Protein AF-A0A931X229-F1 (afdb_monomer)

Foldseek 3Di:
DDCVVPCPVVDPFDQDDDQLAAVLVSVVSVVVSVVPPDCPDDLAADDADPVLLVLLQVVCVVLVNNPDDFAEEEEEQAADPVQRLLGQDLVQVLVLLQVQLVQADHAYEYEAAQVCQVVSVVSLVPHDPSSNVRYYYCYNVHDPSNLLSNLLRHQEYEYGLHDSQLNNLSNQHAYEYEDWCDDLNHHNRQKKRYEYEWEDDPQPPNVPPDPATPCRSPSVGSHPGHSVNSVVSVVVSLPDLDIIAAYKYWYQYPPPPPPPDPDDDGFRWDIFGGDDPPRPPDTDGDDPDPPDRDYRDPRDDPDD

Mean predicted aligned error: 9.86 Å

Secondary structure (DSSP, 8-state):
--GGGGGGGT-SS-----TTS-HHHHHHHHHHHTT--------PPPP--HHHHHHHHHHHHHTT-SSS---EEEEE----GGGGGGSPPHHHHHHHHHHHHHHS--EEEE---STTHHHHHHHHHHS-HHHHTTEEE-TTTS-HHHHHHHHTT-SEEEEESSHHHHHHHHHT--EEEEESSS-HHHHS-SSSSEEEEEEE-TT-S-TTT-SS-TTTT--HHHHTS-HHHHHHHHHHHHT--SS-PPPEEEEEE-SSS-TTSSS----EEEEEES--TT--S---B-------PPP---------

Radius of gyration: 20.53 Å; Cα contacts (8 Å, |Δi|>4): 494; chains: 1; bounding box: 60×56×48 Å

pLDDT: mean 80.71, std 21.89, range [26.05, 98.81]

Structure (mmCIF, N/CA/C/O backbone):
data_AF-A0A931X229-F1
#
_entry.id   AF-A0A931X229-F1
#
loop_
_atom_site.group_PDB
_atom_site.id
_atom_site.type_symbol
_atom_site.label_atom_id
_atom_site.label_alt_id
_atom_site.label_comp_id
_atom_site.label_asym_id
_atom_site.label_entity_id
_atom_site.label_seq_id
_atom_site.pdbx_PDB_ins_code
_atom_site.Cartn_x
_atom_site.Cartn_y
_atom_site.Cartn_z
_atom_site.occupancy
_atom_site.B_iso_or_equiv
_atom_site.auth_seq_id
_atom_site.auth_comp_id
_atom_site.auth_asym_id
_atom_site.auth_atom_id
_atom_site.pdbx_PDB_model_num
ATOM 1 N N . MET A 1 1 ? 37.455 3.242 -25.095 1.00 40.03 1 MET A N 1
ATOM 2 C CA . MET A 1 1 ? 36.388 2.411 -25.691 1.00 40.03 1 MET A CA 1
ATOM 3 C C . MET A 1 1 ? 35.546 1.874 -24.558 1.00 40.03 1 MET A C 1
ATOM 5 O O . MET A 1 1 ? 36.080 1.224 -23.671 1.00 40.03 1 MET A O 1
ATOM 9 N N . ASP A 1 2 ? 34.279 2.260 -24.557 1.00 36.16 2 ASP A N 1
ATOM 10 C CA . ASP A 1 2 ? 33.294 2.004 -23.513 1.00 36.16 2 ASP A CA 1
ATOM 11 C C . ASP A 1 2 ? 32.927 0.508 -23.471 1.00 36.16 2 ASP A C 1
ATOM 13 O O . ASP A 1 2 ? 32.418 -0.058 -24.441 1.00 36.16 2 ASP A O 1
ATOM 17 N N . THR A 1 3 ? 33.256 -0.169 -22.370 1.00 41.75 3 THR A N 1
ATOM 18 C CA . THR A 1 3 ? 33.062 -1.618 -22.185 1.00 41.75 3 THR A CA 1
ATOM 19 C C . THR A 1 3 ? 31.608 -1.995 -21.883 1.00 41.75 3 THR A C 1
ATOM 21 O O . THR A 1 3 ? 31.287 -3.180 -21.773 1.00 41.75 3 THR A O 1
ATOM 24 N N . THR A 1 4 ? 30.694 -1.021 -21.829 1.00 48.78 4 THR A N 1
ATOM 25 C CA . THR A 1 4 ? 29.248 -1.260 -21.701 1.00 48.78 4 THR A CA 1
ATOM 26 C C . THR A 1 4 ? 28.622 -1.922 -22.937 1.00 48.78 4 THR A C 1
ATOM 28 O O . THR A 1 4 ? 27.576 -2.561 -22.815 1.00 48.78 4 THR A O 1
ATOM 31 N N . LEU A 1 5 ? 29.287 -1.891 -24.101 1.00 44.44 5 LEU A N 1
ATOM 32 C CA . LEU A 1 5 ? 28.820 -2.532 -25.342 1.00 44.44 5 LEU A CA 1
ATOM 33 C C . LEU A 1 5 ? 29.013 -4.066 -25.391 1.00 44.44 5 LEU A C 1
ATOM 35 O O . LEU A 1 5 ? 28.386 -4.736 -26.210 1.00 44.44 5 LEU A O 1
ATOM 39 N N . PHE A 1 6 ? 29.834 -4.660 -24.513 1.00 44.44 6 PHE A N 1
ATOM 40 C CA . PHE A 1 6 ? 30.315 -6.048 -24.667 1.00 44.44 6 PHE A CA 1
ATOM 41 C C . PHE A 1 6 ? 29.679 -7.098 -23.744 1.00 44.44 6 PHE A C 1
ATOM 43 O O . PHE A 1 6 ? 30.243 -8.175 -23.553 1.00 44.44 6 PHE A O 1
ATOM 50 N N . ARG A 1 7 ? 28.460 -6.886 -23.232 1.00 51.91 7 ARG A N 1
ATOM 51 C CA . ARG A 1 7 ? 27.712 -8.007 -22.616 1.00 51.91 7 ARG A CA 1
ATOM 52 C C . ARG A 1 7 ? 27.117 -8.983 -23.638 1.00 51.91 7 ARG A C 1
ATOM 54 O O . ARG A 1 7 ? 26.570 -10.007 -23.247 1.00 51.91 7 ARG A O 1
ATOM 61 N N . GLN A 1 8 ? 27.275 -8.718 -24.938 1.00 50.53 8 GLN A N 1
ATOM 62 C CA . GLN A 1 8 ? 26.793 -9.596 -26.010 1.00 50.53 8 GLN A CA 1
ATOM 63 C C . GLN A 1 8 ? 27.347 -11.030 -25.942 1.00 50.53 8 GLN A C 1
ATOM 65 O O . GLN A 1 8 ? 26.692 -11.942 -26.426 1.00 50.53 8 GLN A O 1
ATOM 70 N N . ARG A 1 9 ? 28.521 -11.250 -25.329 1.00 55.44 9 ARG A N 1
ATOM 71 C CA . ARG A 1 9 ? 29.125 -12.590 -25.190 1.00 55.44 9 ARG A CA 1
ATOM 72 C C . ARG A 1 9 ? 28.700 -13.358 -23.932 1.00 55.44 9 ARG A C 1
ATOM 74 O O . ARG A 1 9 ? 29.073 -14.515 -23.796 1.00 55.44 9 ARG A O 1
ATOM 81 N N . LEU A 1 10 ? 27.958 -12.730 -23.015 1.00 63.84 10 LEU A N 1
ATOM 82 C CA . LEU A 1 10 ? 27.452 -13.377 -21.794 1.00 63.84 10 LEU A CA 1
ATOM 83 C C . LEU A 1 10 ? 26.001 -13.850 -21.935 1.00 63.84 10 LEU A C 1
ATOM 85 O O . LEU A 1 10 ? 25.559 -14.705 -21.172 1.00 63.84 10 LEU A O 1
ATOM 89 N N . TYR A 1 11 ? 25.258 -13.302 -22.896 1.00 69.44 11 TYR A N 1
ATOM 90 C CA . TYR A 1 11 ? 23.855 -13.635 -23.110 1.00 69.44 11 TYR A CA 1
ATOM 91 C C . TYR A 1 11 ? 23.698 -14.518 -24.347 1.00 69.44 11 TYR A C 1
ATOM 93 O O . TYR A 1 11 ? 24.165 -14.171 -25.427 1.00 69.44 11 TYR A O 1
ATOM 101 N N . THR A 1 12 ? 23.006 -15.647 -24.198 1.00 81.19 12 THR A N 1
ATOM 102 C CA . THR A 1 12 ? 22.649 -16.536 -25.318 1.00 81.19 12 THR A CA 1
ATOM 103 C C . THR A 1 12 ? 21.419 -16.045 -26.085 1.00 81.19 12 THR A C 1
ATOM 105 O O . THR A 1 12 ? 21.220 -16.429 -27.231 1.00 81.19 12 THR A O 1
ATOM 108 N N . HIS A 1 13 ? 20.610 -15.181 -25.463 1.00 82.38 13 HIS A N 1
ATOM 109 C CA . HIS A 1 13 ? 19.377 -14.629 -26.017 1.00 82.38 13 HIS A CA 1
ATOM 110 C C . HIS A 1 13 ? 19.293 -13.134 -25.697 1.00 82.38 13 HIS A C 1
ATOM 112 O O . HIS A 1 13 ? 19.529 -12.721 -24.560 1.00 82.38 13 HIS A O 1
ATOM 118 N N . PHE A 1 14 ? 18.925 -12.320 -26.688 1.00 82.38 14 PHE A N 1
ATOM 119 C CA . PHE A 1 14 ? 18.685 -10.891 -26.495 1.00 82.38 14 PHE A CA 1
ATOM 120 C C . PHE A 1 14 ? 17.195 -10.632 -26.307 1.00 82.38 14 PHE A C 1
ATOM 122 O O . PHE A 1 14 ? 16.391 -10.899 -27.196 1.00 82.38 14 PHE A O 1
ATOM 129 N N . VAL A 1 15 ? 16.839 -10.071 -25.154 1.00 83.31 15 VAL A N 1
ATOM 130 C CA . VAL A 1 15 ? 15.472 -9.649 -24.843 1.00 83.31 15 VAL A CA 1
ATOM 131 C C . VAL A 1 15 ? 15.497 -8.152 -24.583 1.00 83.31 15 VAL A C 1
ATOM 133 O O . VAL A 1 15 ? 16.219 -7.673 -23.709 1.00 83.31 15 VAL A O 1
ATOM 136 N N . TYR A 1 16 ? 14.736 -7.395 -25.370 1.00 82.25 16 TYR A N 1
ATOM 137 C CA . TYR A 1 16 ? 14.672 -5.946 -25.229 1.00 82.25 16 TYR A CA 1
ATOM 138 C C . TYR A 1 16 ? 13.869 -5.554 -23.980 1.00 82.25 16 TYR A C 1
ATOM 140 O O . TYR A 1 16 ? 12.697 -5.909 -23.843 1.00 82.25 16 TYR A O 1
ATOM 148 N N . LEU A 1 17 ? 14.487 -4.780 -23.084 1.00 83.06 17 LEU A N 1
ATOM 149 C CA . LEU A 1 17 ? 13.813 -4.198 -21.924 1.00 83.06 17 LEU A CA 1
ATOM 150 C C . LEU A 1 17 ? 13.030 -2.948 -22.346 1.00 83.06 17 LEU A C 1
ATOM 152 O O . LEU A 1 17 ? 13.546 -1.829 -22.308 1.00 83.06 17 LEU A O 1
ATOM 156 N N . ASN A 1 18 ? 11.767 -3.136 -22.728 1.00 84.00 18 ASN A N 1
ATOM 157 C CA . ASN A 1 18 ? 10.863 -2.023 -22.998 1.00 84.00 18 ASN A CA 1
ATOM 158 C C . ASN A 1 18 ? 10.286 -1.464 -21.687 1.00 84.00 18 ASN A C 1
ATOM 160 O O . ASN A 1 18 ? 9.367 -2.040 -21.110 1.00 84.00 18 ASN A O 1
ATOM 164 N N . ARG A 1 19 ? 10.798 -0.314 -21.232 1.00 78.56 19 ARG A N 1
ATOM 165 C CA . ARG A 1 19 ? 10.362 0.337 -19.979 1.00 78.56 19 ARG A CA 1
ATOM 166 C C . ARG A 1 19 ? 8.938 0.907 -20.036 1.00 78.56 19 ARG A C 1
ATOM 168 O O . ARG A 1 19 ? 8.370 1.220 -18.995 1.00 78.56 19 ARG A O 1
ATOM 175 N N . PHE A 1 20 ? 8.363 1.021 -21.232 1.00 81.88 20 PHE A N 1
ATOM 176 C CA . PHE A 1 20 ? 6.998 1.505 -21.460 1.00 81.88 20 PHE A CA 1
ATOM 177 C C . PHE A 1 20 ? 5.967 0.371 -21.559 1.00 81.88 20 PHE A C 1
ATOM 179 O O . PHE A 1 20 ? 4.794 0.624 -21.821 1.00 81.88 20 PHE A O 1
ATOM 186 N N . GLN A 1 21 ? 6.400 -0.879 -21.380 1.00 82.94 21 GLN A N 1
ATOM 187 C CA . GLN A 1 21 ? 5.535 -2.054 -21.296 1.00 82.94 21 GLN A CA 1
ATOM 188 C C . GLN A 1 21 ? 5.375 -2.489 -19.839 1.00 82.94 21 GLN A C 1
ATOM 190 O O . GLN A 1 21 ? 6.167 -2.110 -18.969 1.00 82.94 21 GLN A O 1
ATOM 195 N N . ARG A 1 22 ? 4.366 -3.325 -19.573 1.00 86.62 22 ARG A N 1
ATOM 196 C CA . ARG A 1 22 ? 4.251 -3.980 -18.269 1.00 86.62 22 ARG A CA 1
ATOM 197 C C . ARG A 1 22 ? 5.448 -4.875 -18.026 1.00 86.62 22 ARG A C 1
ATOM 199 O O . ARG A 1 22 ? 5.876 -5.618 -18.910 1.00 86.62 22 ARG A O 1
ATOM 206 N N . ILE A 1 23 ? 5.938 -4.862 -16.795 1.00 87.19 23 ILE A N 1
ATOM 207 C CA . ILE A 1 23 ? 7.098 -5.668 -16.426 1.00 87.19 23 ILE A CA 1
ATOM 208 C C . ILE A 1 23 ? 6.817 -7.171 -16.574 1.00 87.19 23 ILE A C 1
ATOM 210 O O . ILE A 1 23 ? 7.701 -7.934 -16.956 1.00 87.19 23 ILE A O 1
ATOM 214 N N . THR A 1 24 ? 5.566 -7.598 -16.374 1.00 85.94 24 THR A N 1
ATOM 215 C CA . THR A 1 24 ? 5.129 -8.979 -16.621 1.00 85.94 24 THR A CA 1
ATOM 216 C C . THR A 1 24 ? 5.311 -9.380 -18.082 1.00 85.94 24 THR A C 1
ATOM 218 O O . THR A 1 24 ? 5.794 -10.475 -18.358 1.00 85.94 24 THR A O 1
ATOM 221 N N . ASP A 1 25 ? 4.991 -8.486 -19.019 1.00 85.00 25 ASP A N 1
ATOM 222 C CA . ASP A 1 25 ? 5.092 -8.743 -20.459 1.00 85.00 25 ASP A CA 1
ATOM 223 C C . ASP A 1 25 ? 6.569 -8.826 -20.893 1.00 85.00 25 ASP A C 1
ATOM 225 O O . ASP A 1 25 ? 6.930 -9.657 -21.734 1.00 85.00 25 ASP A O 1
ATOM 229 N N . VAL A 1 26 ? 7.440 -8.035 -20.249 1.00 86.12 26 VAL A N 1
ATOM 230 C CA . VAL A 1 26 ? 8.902 -8.109 -20.406 1.00 86.12 26 VAL A CA 1
ATOM 231 C C . VAL A 1 26 ? 9.449 -9.445 -19.894 1.00 86.12 26 VAL A C 1
ATOM 233 O O . VAL A 1 26 ? 10.194 -10.108 -20.614 1.00 86.12 26 VAL A O 1
ATOM 236 N N . TYR A 1 27 ? 9.065 -9.891 -18.694 1.00 86.75 27 TYR A N 1
ATOM 237 C CA . TYR A 1 27 ? 9.509 -11.192 -18.175 1.00 86.75 27 TYR A CA 1
ATOM 238 C C . TYR A 1 27 ? 8.994 -12.361 -19.025 1.00 86.75 27 TYR A C 1
ATOM 240 O O . TYR A 1 27 ? 9.735 -13.305 -19.296 1.00 86.75 27 TYR A O 1
ATOM 248 N N . GLN A 1 28 ? 7.765 -12.283 -19.536 1.00 86.06 28 GLN A N 1
ATOM 249 C CA . GLN A 1 28 ? 7.250 -13.277 -20.481 1.00 86.06 28 GLN A CA 1
ATOM 250 C C . GLN A 1 28 ? 8.004 -13.276 -21.815 1.00 86.06 28 GLN A C 1
ATOM 252 O O . GLN A 1 28 ? 8.095 -14.317 -22.461 1.00 86.06 28 GLN A O 1
ATOM 257 N N . ALA A 1 29 ? 8.558 -12.141 -22.254 1.00 85.50 29 ALA A N 1
ATOM 258 C CA . ALA A 1 29 ? 9.410 -12.108 -23.441 1.00 85.50 29 ALA A CA 1
ATOM 259 C C . ALA A 1 29 ? 10.692 -12.936 -23.250 1.00 85.50 29 ALA A C 1
ATOM 261 O O . ALA A 1 29 ? 11.146 -13.565 -24.203 1.00 85.50 29 ALA A O 1
ATOM 262 N N . VAL A 1 30 ? 11.219 -13.017 -22.020 1.00 86.38 30 VAL A N 1
ATOM 263 C CA . VAL A 1 30 ? 12.332 -13.920 -21.685 1.00 86.38 30 VAL A CA 1
ATOM 264 C C . VAL A 1 30 ? 11.916 -15.381 -21.841 1.00 86.38 30 VAL A C 1
ATOM 266 O O . VAL A 1 30 ? 12.607 -16.139 -22.513 1.00 86.38 30 VAL A O 1
ATOM 269 N N . ALA A 1 31 ? 10.759 -15.770 -21.303 1.00 86.38 31 ALA A N 1
ATOM 270 C CA . ALA A 1 31 ? 10.236 -17.128 -21.464 1.00 86.38 31 ALA A CA 1
ATOM 271 C C . ALA A 1 31 ? 9.990 -17.486 -22.945 1.00 86.38 31 ALA A C 1
ATOM 273 O O . ALA A 1 31 ? 10.356 -18.572 -23.398 1.00 86.38 31 ALA A O 1
ATOM 274 N N . ARG A 1 32 ? 9.445 -16.547 -23.730 1.00 85.62 32 ARG A N 1
ATOM 275 C CA . ARG A 1 32 ? 9.262 -16.705 -25.183 1.00 85.62 32 ARG A CA 1
ATOM 276 C C . ARG A 1 32 ? 10.585 -16.895 -25.920 1.00 85.62 32 ARG A C 1
ATOM 278 O O . ARG A 1 32 ? 10.660 -17.752 -26.795 1.00 85.62 32 ARG A O 1
ATOM 285 N N . ALA A 1 33 ? 11.626 -16.148 -25.550 1.00 86.06 33 ALA A N 1
ATOM 286 C CA . ALA A 1 33 ? 12.957 -16.308 -26.135 1.00 86.06 33 ALA A CA 1
ATOM 287 C C . ALA A 1 33 ? 13.551 -17.706 -25.879 1.00 86.06 33 ALA A C 1
ATOM 289 O O . ALA A 1 33 ? 14.351 -18.173 -26.679 1.00 86.06 33 ALA A O 1
ATOM 290 N N . LEU A 1 34 ? 13.111 -18.389 -24.817 1.00 87.19 34 LEU A N 1
ATOM 291 C CA . LEU A 1 34 ? 13.487 -19.766 -24.479 1.00 87.19 34 LEU A CA 1
ATOM 292 C C . LEU A 1 34 ? 12.559 -20.832 -25.100 1.00 87.19 34 LEU A C 1
ATOM 294 O O . LEU A 1 34 ? 12.644 -22.003 -24.739 1.00 87.19 34 LEU A O 1
ATOM 298 N N . GLY A 1 35 ? 11.663 -20.452 -26.018 1.00 87.38 35 GLY A N 1
ATOM 299 C CA . GLY A 1 35 ? 10.775 -21.380 -26.730 1.00 87.38 35 GLY A CA 1
ATOM 300 C C . GLY A 1 35 ? 9.421 -21.642 -26.059 1.00 87.38 35 GLY A C 1
ATOM 301 O O . GLY A 1 35 ? 8.665 -22.492 -26.529 1.00 87.38 35 GLY A O 1
ATOM 302 N N . MET A 1 36 ? 9.061 -20.917 -24.993 1.00 84.56 36 MET A N 1
ATOM 303 C CA . MET A 1 36 ? 7.749 -21.063 -24.345 1.00 84.56 36 MET A CA 1
ATOM 304 C C . MET A 1 36 ? 6.671 -20.253 -25.089 1.00 84.56 36 MET A C 1
ATOM 306 O O . MET A 1 36 ? 6.503 -19.054 -24.860 1.00 84.56 36 MET A O 1
ATOM 310 N N . ALA A 1 37 ? 5.925 -20.910 -25.984 1.00 70.00 37 ALA A N 1
ATOM 311 C CA . ALA A 1 37 ? 4.956 -20.264 -26.882 1.00 70.00 37 ALA A CA 1
ATOM 312 C C . ALA A 1 37 ? 3.684 -19.725 -26.189 1.00 70.00 37 ALA A C 1
ATOM 314 O O . ALA A 1 37 ? 3.105 -18.741 -26.649 1.00 70.00 37 ALA A O 1
ATOM 315 N N . ALA A 1 38 ? 3.258 -20.325 -25.073 1.00 61.22 38 ALA A N 1
ATOM 316 C CA . ALA A 1 38 ? 2.031 -19.962 -24.361 1.00 61.22 38 ALA A CA 1
ATOM 317 C C . ALA A 1 38 ? 2.344 -19.465 -22.943 1.00 61.22 38 ALA A C 1
ATOM 319 O O . ALA A 1 38 ? 2.260 -20.206 -21.971 1.00 61.22 38 ALA A O 1
ATOM 320 N N . CYS A 1 39 ? 2.700 -18.187 -22.818 1.00 57.53 39 CYS A N 1
ATOM 321 C CA . CYS A 1 39 ? 2.766 -17.511 -21.522 1.00 57.53 39 CYS A CA 1
ATOM 322 C C . CYS A 1 39 ? 1.513 -16.649 -21.340 1.00 57.53 39 CYS A C 1
ATOM 324 O O . CYS A 1 39 ? 1.590 -15.422 -21.374 1.00 57.53 39 CYS A O 1
ATOM 326 N N . VAL A 1 40 ? 0.340 -17.272 -21.204 1.00 59.72 40 VAL A N 1
ATOM 327 C CA . VAL A 1 40 ? -0.857 -16.545 -20.754 1.00 59.72 40 VAL A CA 1
ATOM 328 C C . VAL A 1 40 ? -0.728 -16.408 -19.241 1.00 59.72 40 VAL A C 1
ATOM 330 O O . VAL A 1 40 ? -1.095 -17.298 -18.484 1.00 59.72 40 VAL A O 1
ATOM 333 N N . GLY A 1 41 ? -0.064 -15.336 -18.809 1.00 59.47 41 GLY A N 1
ATOM 334 C CA . GLY A 1 41 ? 0.231 -15.095 -17.401 1.00 59.47 41 GLY A CA 1
ATOM 335 C C . GLY A 1 41 ? -0.997 -14.605 -16.652 1.00 59.47 41 GLY A C 1
ATOM 336 O O . GLY A 1 41 ? -1.158 -13.402 -16.455 1.00 59.47 41 GLY A O 1
ATOM 337 N N . GLU A 1 42 ? -1.854 -15.525 -16.227 1.00 67.31 42 GLU A N 1
ATOM 338 C CA . GLU A 1 42 ? -2.723 -15.247 -15.091 1.00 67.31 42 GLU A CA 1
ATOM 339 C C . GLU A 1 42 ? -1.872 -15.220 -13.822 1.00 67.31 42 GLU A C 1
ATOM 341 O O . GLU A 1 42 ? -1.024 -16.088 -13.599 1.00 67.31 42 GLU A O 1
ATOM 346 N N . LEU A 1 43 ? -2.063 -14.183 -13.008 1.00 76.75 43 LEU A N 1
ATOM 347 C CA . LEU A 1 43 ? -1.358 -14.047 -11.744 1.00 76.75 43 LEU A CA 1
ATOM 348 C C . LEU A 1 43 ? -1.868 -15.135 -10.792 1.00 76.75 43 LEU A C 1
ATOM 350 O O . LEU A 1 43 ? -3.008 -15.091 -10.335 1.00 76.75 43 LEU A O 1
ATOM 354 N N . GLN A 1 44 ? -1.033 -16.141 -10.542 1.00 81.50 44 GLN A N 1
ATOM 355 C CA . GLN A 1 44 ? -1.357 -17.252 -9.651 1.00 81.50 44 GLN A CA 1
ATOM 356 C C . GLN A 1 44 ? -1.356 -16.772 -8.197 1.00 81.50 44 GLN A C 1
ATOM 358 O O . GLN A 1 44 ? -0.446 -16.052 -7.774 1.00 81.50 44 GLN A O 1
ATOM 363 N N . ARG A 1 45 ? -2.346 -17.220 -7.416 1.00 88.56 45 ARG A N 1
ATOM 364 C CA . ARG A 1 45 ? -2.355 -16.982 -5.969 1.00 88.56 45 ARG A CA 1
ATOM 365 C C . ARG A 1 45 ? -1.163 -17.670 -5.324 1.00 88.56 45 ARG A C 1
ATOM 367 O O . ARG A 1 45 ? -0.868 -18.831 -5.610 1.00 88.56 45 ARG A O 1
ATOM 374 N N . LEU A 1 46 ? -0.501 -16.954 -4.424 1.00 93.06 46 LEU A N 1
ATOM 375 C CA . LEU A 1 46 ? 0.591 -17.517 -3.645 1.00 93.06 46 LEU A CA 1
ATOM 376 C C . LEU A 1 46 ? 0.031 -18.535 -2.649 1.00 93.06 46 LEU A C 1
ATOM 378 O O . LEU A 1 46 ? -1.055 -18.367 -2.089 1.00 93.06 46 LEU A O 1
ATOM 382 N N . ARG A 1 47 ? 0.778 -19.619 -2.441 1.00 95.38 47 ARG A N 1
ATOM 383 C CA . ARG A 1 47 ? 0.386 -20.673 -1.508 1.00 95.38 47 ARG A CA 1
ATOM 384 C C . ARG A 1 47 ? 0.532 -20.175 -0.072 1.00 95.38 47 ARG A C 1
ATOM 386 O O . ARG A 1 47 ? 1.587 -19.672 0.294 1.00 95.38 47 ARG A O 1
ATOM 393 N N . VAL A 1 48 ? -0.510 -20.392 0.726 1.00 97.31 48 VAL A N 1
ATOM 394 C CA . VAL A 1 48 ? -0.529 -20.139 2.173 1.00 97.31 48 VAL A CA 1
ATOM 395 C C . VAL A 1 48 ? -0.596 -21.482 2.894 1.00 97.31 48 VAL A C 1
ATOM 397 O O . VAL A 1 48 ? -1.503 -22.278 2.628 1.00 97.31 48 VAL A O 1
ATOM 400 N N . TYR A 1 49 ? 0.361 -21.747 3.779 1.00 97.69 49 TYR A N 1
ATOM 401 C CA . TYR A 1 49 ? 0.426 -22.979 4.563 1.00 97.69 49 TYR A CA 1
ATOM 402 C C . TYR A 1 49 ? -0.393 -22.873 5.858 1.00 97.69 49 TYR A C 1
ATOM 404 O O . TYR A 1 49 ? -0.717 -21.788 6.332 1.00 97.69 49 TYR A O 1
ATOM 412 N N . GLU A 1 50 ? -0.702 -24.011 6.481 1.00 98.12 50 GLU A N 1
ATOM 413 C CA . GLU A 1 50 ? -1.400 -24.040 7.778 1.00 98.12 50 GLU A CA 1
ATOM 414 C C . GLU A 1 50 ? -0.606 -23.356 8.903 1.00 98.12 50 GLU A C 1
ATOM 416 O O . GLU A 1 50 ? -1.194 -22.778 9.813 1.00 98.12 50 GLU A O 1
ATOM 421 N N . SER A 1 51 ? 0.730 -23.387 8.847 1.00 98.19 51 SER A N 1
ATOM 422 C CA . SER A 1 51 ? 1.584 -22.621 9.766 1.00 98.19 51 SER A CA 1
ATOM 423 C C . SER A 1 51 ? 1.340 -21.119 9.650 1.00 98.19 51 SER A C 1
ATOM 425 O O . SER A 1 51 ? 1.207 -20.448 10.668 1.00 98.19 51 SER A O 1
ATOM 427 N N . ASP A 1 52 ? 1.219 -20.625 8.421 1.00 98.31 52 ASP A N 1
ATOM 428 C CA . ASP A 1 52 ? 1.012 -19.210 8.121 1.00 98.31 52 ASP A CA 1
ATOM 429 C C . ASP A 1 52 ? -0.367 -18.750 8.609 1.00 98.31 52 ASP A C 1
ATOM 431 O O . ASP A 1 52 ? -0.507 -17.682 9.203 1.00 98.31 52 ASP A O 1
ATOM 435 N N . ARG A 1 53 ? -1.393 -19.593 8.406 1.00 98.12 53 ARG A N 1
ATOM 436 C CA . ARG A 1 53 ? -2.755 -19.358 8.914 1.00 98.12 53 ARG A CA 1
ATOM 437 C C . ARG A 1 53 ? -2.765 -19.248 10.432 1.00 98.12 53 ARG A C 1
ATOM 439 O O . ARG A 1 53 ? -3.313 -18.286 10.958 1.00 98.12 53 ARG A O 1
ATOM 446 N N . ARG A 1 54 ? -2.104 -20.185 11.123 1.00 98.31 54 ARG A N 1
ATOM 447 C CA . ARG A 1 54 ? -1.979 -20.156 12.587 1.00 98.31 54 ARG A CA 1
ATOM 448 C C . ARG A 1 54 ? -1.258 -18.907 13.085 1.00 98.31 54 ARG A C 1
ATOM 450 O O . ARG A 1 54 ? -1.672 -18.357 14.096 1.00 98.31 54 ARG A O 1
ATOM 457 N N . GLU A 1 55 ? -0.214 -18.455 12.392 1.00 98.50 55 GLU A N 1
ATOM 458 C CA . GLU A 1 55 ? 0.497 -17.218 12.737 1.00 98.50 55 GLU A CA 1
ATOM 459 C C . GLU A 1 55 ? -0.425 -15.991 12.626 1.00 98.50 55 GLU A C 1
ATOM 461 O O . GLU A 1 55 ? -0.524 -15.204 13.569 1.00 98.50 55 GLU A O 1
ATOM 466 N N . ALA A 1 56 ? -1.158 -15.860 11.515 1.00 97.75 56 ALA A N 1
ATOM 467 C CA . ALA A 1 56 ? -2.110 -14.767 11.322 1.00 97.75 56 ALA A CA 1
ATOM 468 C C . ALA A 1 56 ? -3.271 -14.813 12.332 1.00 97.75 56 ALA A C 1
ATOM 470 O O . ALA A 1 56 ? -3.627 -13.781 12.901 1.00 97.75 56 ALA A O 1
ATOM 471 N N . ASP A 1 57 ? -3.834 -15.995 12.599 1.00 96.88 57 ASP A N 1
ATOM 472 C CA . ASP A 1 57 ? -4.909 -16.174 13.582 1.00 96.88 57 ASP A CA 1
ATOM 473 C C . ASP A 1 57 ? -4.430 -15.850 15.007 1.00 96.88 57 ASP A C 1
ATOM 475 O O . ASP A 1 57 ? -5.129 -15.164 15.753 1.00 96.88 57 ASP A O 1
ATOM 479 N N . ALA A 1 58 ? -3.211 -16.263 15.373 1.00 97.94 58 ALA A N 1
ATOM 480 C CA . ALA A 1 58 ? -2.610 -15.932 16.664 1.00 97.94 58 ALA A CA 1
ATOM 481 C C . ALA A 1 58 ? -2.380 -14.423 16.822 1.00 97.94 58 ALA A C 1
ATOM 483 O O . ALA A 1 58 ? -2.632 -13.872 17.897 1.00 97.94 58 ALA A O 1
ATOM 484 N N . PHE A 1 59 ? -1.950 -13.739 15.757 1.00 98.00 59 PHE A N 1
ATOM 485 C CA . PHE A 1 59 ? -1.830 -12.283 15.749 1.00 98.00 59 PHE A CA 1
ATOM 486 C C . PHE A 1 59 ? -3.195 -11.610 15.954 1.00 98.00 59 PHE A C 1
ATOM 488 O O . PHE A 1 59 ? -3.342 -10.787 16.857 1.00 98.00 59 PHE A O 1
ATOM 495 N N . LEU A 1 60 ? -4.212 -11.993 15.174 1.00 96.94 60 LEU A N 1
ATOM 496 C CA . LEU A 1 60 ? -5.561 -11.426 15.284 1.00 96.94 60 LEU A CA 1
ATOM 497 C C . LEU A 1 60 ? -6.177 -11.662 16.670 1.00 96.94 60 LEU A C 1
ATOM 499 O O . LEU A 1 60 ? -6.802 -10.756 17.220 1.00 96.94 60 LEU A O 1
ATOM 503 N N . ALA A 1 61 ? -5.979 -12.844 17.257 1.00 95.88 61 ALA A N 1
ATOM 504 C CA . ALA A 1 61 ? -6.427 -13.149 18.613 1.00 95.88 61 ALA A CA 1
ATOM 505 C C . ALA A 1 61 ? -5.708 -12.282 19.660 1.00 95.88 61 ALA A C 1
ATOM 507 O O . ALA A 1 61 ? -6.360 -11.646 20.485 1.00 95.88 61 ALA A O 1
ATOM 508 N N . THR A 1 62 ? -4.376 -12.192 19.584 1.00 96.69 62 THR A N 1
ATOM 509 C CA . THR A 1 62 ? -3.552 -11.400 20.517 1.00 96.69 62 THR A CA 1
ATOM 510 C C . THR A 1 62 ? -3.920 -9.918 20.497 1.00 96.69 62 THR A C 1
ATOM 512 O O . THR A 1 62 ? -3.925 -9.256 21.532 1.00 96.69 62 THR A O 1
ATOM 515 N N . GLU A 1 63 ? -4.267 -9.389 19.326 1.00 95.94 63 GLU A N 1
ATOM 516 C CA . GLU A 1 63 ? -4.647 -7.987 19.158 1.00 95.94 63 GLU A CA 1
ATOM 517 C C . GLU A 1 63 ? -6.151 -7.730 19.430 1.00 95.94 63 GLU A C 1
ATOM 519 O O . GLU A 1 63 ? -6.632 -6.597 19.278 1.00 95.94 63 GLU A O 1
ATOM 524 N N . GLY A 1 64 ? -6.902 -8.755 19.857 1.00 94.31 64 GLY A N 1
ATOM 525 C CA . GLY A 1 64 ? -8.318 -8.664 20.232 1.00 94.31 64 GLY A CA 1
ATOM 526 C C . GLY A 1 64 ? -9.263 -8.455 19.046 1.00 94.31 64 GLY A C 1
ATOM 527 O O . GLY A 1 64 ? -10.260 -7.747 19.168 1.00 94.31 64 GLY A O 1
ATOM 528 N N . MET A 1 65 ? -8.916 -9.007 17.882 1.00 93.88 65 MET A N 1
ATOM 529 C CA . MET A 1 65 ? -9.660 -8.860 16.623 1.00 93.88 65 MET A CA 1
ATOM 530 C C . MET A 1 65 ? -10.404 -10.138 16.208 1.00 93.88 65 MET A C 1
ATOM 532 O O . MET A 1 65 ? -11.180 -10.098 15.258 1.00 93.88 65 MET A O 1
ATOM 536 N N . ALA A 1 66 ? -10.168 -11.266 16.888 1.00 85.56 66 ALA A N 1
ATOM 537 C CA . ALA A 1 66 ? -10.743 -12.564 16.526 1.00 85.56 66 ALA A CA 1
ATOM 538 C C . ALA A 1 66 ? -12.236 -12.696 16.875 1.00 85.56 66 ALA A C 1
ATOM 540 O O . ALA A 1 66 ? -12.990 -13.306 16.121 1.00 85.56 66 ALA A O 1
ATOM 541 N N . ASP A 1 67 ? -12.668 -12.102 17.989 1.00 82.38 67 ASP A N 1
ATOM 542 C CA . ASP A 1 67 ? -14.001 -12.352 18.561 1.00 82.38 67 ASP A CA 1
ATOM 543 C C . ASP A 1 67 ? -15.108 -11.487 17.950 1.00 82.38 67 ASP A C 1
ATOM 545 O O . ASP A 1 67 ? -16.293 -11.706 18.205 1.00 82.38 67 ASP A O 1
ATOM 549 N N . GLU A 1 68 ? -14.740 -10.489 17.145 1.00 80.56 68 GLU A N 1
ATOM 550 C CA . GLU A 1 68 ? -15.699 -9.568 16.558 1.00 80.56 68 GLU A CA 1
ATOM 551 C C . GLU A 1 68 ? -15.499 -9.430 15.044 1.00 80.56 68 GLU A C 1
ATOM 553 O O . GLU A 1 68 ? -14.630 -8.661 14.608 1.00 80.56 68 GLU A O 1
ATOM 558 N N . PRO A 1 69 ? -16.310 -10.135 14.230 1.00 82.94 69 PRO A N 1
ATOM 559 C CA . PRO A 1 69 ? -16.202 -10.061 12.784 1.00 82.94 69 PRO A CA 1
ATOM 560 C C . PRO A 1 69 ? -16.580 -8.657 12.312 1.00 82.94 69 PRO A C 1
ATOM 562 O O . PRO A 1 69 ? -17.713 -8.198 12.463 1.00 82.94 69 PRO A O 1
ATOM 565 N N . ARG A 1 70 ? -15.600 -7.969 11.730 1.00 92.62 70 ARG A N 1
ATOM 566 C CA . ARG A 1 70 ? -15.746 -6.672 11.069 1.00 92.62 70 ARG A CA 1
ATOM 567 C C . ARG A 1 70 ? -14.960 -6.704 9.765 1.00 92.62 70 ARG A C 1
ATOM 569 O O . ARG A 1 70 ? -13.969 -7.435 9.707 1.00 92.62 70 ARG A O 1
ATOM 576 N N . PRO A 1 71 ? -15.322 -5.869 8.779 1.00 95.44 71 PRO A N 1
ATOM 577 C CA . PRO A 1 71 ? -14.484 -5.688 7.608 1.00 95.44 71 PRO A CA 1
ATOM 578 C C . PRO A 1 71 ? -13.052 -5.308 8.003 1.00 95.44 71 PRO A C 1
ATOM 580 O O . PRO A 1 71 ? -12.853 -4.438 8.861 1.00 95.44 71 PRO A O 1
ATOM 583 N N . LEU A 1 72 ? -12.067 -5.958 7.390 1.00 97.44 72 LEU A N 1
ATOM 584 C CA . LEU A 1 72 ? -10.650 -5.787 7.676 1.00 97.44 72 LEU A CA 1
ATOM 585 C C . LEU A 1 72 ? -9.953 -5.010 6.553 1.00 97.44 72 LEU A C 1
ATOM 587 O O . LEU A 1 72 ? -9.793 -5.502 5.435 1.00 97.44 72 LEU A O 1
ATOM 591 N N . VAL A 1 73 ? -9.481 -3.803 6.871 1.00 98.38 73 VAL A N 1
ATOM 592 C CA . VAL A 1 73 ? -8.581 -3.017 6.012 1.00 98.38 73 VAL A CA 1
ATOM 593 C C . VAL A 1 73 ? -7.146 -3.294 6.409 1.00 98.38 73 VAL A C 1
ATOM 595 O O . VAL A 1 73 ? -6.787 -3.227 7.583 1.00 98.38 73 VAL A O 1
ATOM 598 N N . ILE A 1 74 ? -6.285 -3.473 5.424 1.00 98.75 74 ILE A N 1
ATOM 599 C CA . ILE A 1 74 ? -4.843 -3.390 5.612 1.00 98.75 74 ILE A CA 1
ATOM 600 C C . ILE A 1 74 ? -4.347 -2.099 4.971 1.00 98.75 74 ILE A C 1
ATOM 602 O O . ILE A 1 74 ? -4.666 -1.807 3.821 1.00 98.75 74 ILE A O 1
ATOM 606 N N . VAL A 1 75 ? -3.549 -1.326 5.701 1.00 98.81 75 VAL A N 1
ATOM 607 C CA . VAL A 1 75 ? -2.903 -0.118 5.185 1.00 98.81 75 VAL A CA 1
ATOM 608 C C . VAL A 1 75 ? -1.395 -0.283 5.284 1.00 98.81 75 VAL A C 1
ATOM 610 O O . VAL A 1 75 ? -0.854 -0.484 6.369 1.00 98.81 75 VAL A O 1
ATOM 613 N N . ASN A 1 76 ? -0.704 -0.173 4.152 1.00 98.44 76 ASN A N 1
ATOM 614 C CA . ASN A 1 76 ? 0.749 -0.068 4.126 1.00 98.44 76 ASN A CA 1
ATOM 615 C C . ASN A 1 76 ? 1.156 1.386 3.824 1.00 98.44 76 ASN A C 1
ATOM 617 O O . ASN A 1 76 ? 1.076 1.795 2.657 1.00 98.44 76 ASN A O 1
ATOM 621 N N . PRO A 1 77 ? 1.619 2.153 4.830 1.00 97.94 77 PRO A N 1
ATOM 622 C CA . PRO A 1 77 ? 2.078 3.523 4.633 1.00 97.94 77 PRO A CA 1
ATOM 623 C C . PRO A 1 77 ? 3.494 3.606 4.047 1.00 97.94 77 PRO A C 1
ATOM 625 O O . PRO A 1 77 ? 3.971 4.696 3.726 1.00 97.94 77 PRO A O 1
ATOM 628 N N . ASN A 1 78 ? 4.179 2.471 3.905 1.00 97.31 78 ASN A N 1
ATOM 629 C CA . ASN A 1 78 ? 5.585 2.422 3.550 1.00 97.31 78 ASN A CA 1
ATOM 630 C C . ASN A 1 78 ? 5.830 2.313 2.041 1.00 97.31 78 ASN A C 1
ATOM 632 O O . ASN A 1 78 ? 4.926 2.101 1.229 1.00 97.31 78 ASN A O 1
ATOM 636 N N . ALA A 1 79 ? 7.096 2.468 1.678 1.00 93.75 79 ALA A N 1
ATOM 637 C CA . ALA A 1 79 ? 7.646 2.217 0.356 1.00 93.75 79 ALA A CA 1
ATOM 638 C C . ALA A 1 79 ? 9.095 1.757 0.533 1.00 93.75 79 ALA A C 1
ATOM 640 O O . ALA A 1 79 ? 9.715 2.102 1.544 1.00 93.75 79 ALA A O 1
ATOM 641 N N . GLY A 1 80 ? 9.615 1.022 -0.455 1.00 86.62 80 GLY A N 1
ATOM 642 C CA . GLY A 1 80 ? 10.975 0.491 -0.410 1.00 86.62 80 GLY A CA 1
ATOM 643 C C . GLY A 1 80 ? 12.015 1.592 -0.208 1.00 86.62 80 GLY A C 1
ATOM 644 O O . GLY A 1 80 ? 11.898 2.671 -0.786 1.00 86.62 80 GLY A O 1
ATOM 645 N N . GLU A 1 81 ? 13.038 1.297 0.591 1.00 86.31 81 GLU A N 1
ATOM 646 C CA . GLU A 1 81 ? 14.087 2.240 1.010 1.00 86.31 81 GLU A CA 1
ATOM 647 C C . GLU A 1 81 ? 14.791 2.934 -0.166 1.00 86.31 81 GLU A C 1
ATOM 649 O O . GLU A 1 81 ? 15.137 4.108 -0.092 1.00 86.31 81 GLU A O 1
ATOM 654 N N . LEU A 1 82 ? 14.917 2.236 -1.297 1.00 86.38 82 LEU A N 1
ATOM 655 C CA . LEU A 1 82 ? 15.514 2.774 -2.520 1.00 86.38 82 LEU A CA 1
ATOM 656 C C . LEU A 1 82 ? 14.674 3.872 -3.194 1.00 86.38 82 LEU A C 1
ATOM 658 O O . LEU A 1 82 ? 15.175 4.539 -4.097 1.00 86.38 82 LEU A O 1
ATOM 662 N N . CYS A 1 83 ? 13.397 4.020 -2.826 1.00 88.44 83 CYS A N 1
ATOM 663 C CA . CYS A 1 83 ? 12.453 4.946 -3.456 1.00 88.44 83 CYS A CA 1
ATOM 664 C C . CYS A 1 83 ? 11.440 5.514 -2.439 1.00 88.44 83 CYS A C 1
ATOM 666 O O . CYS A 1 83 ? 10.220 5.374 -2.614 1.00 88.44 83 CYS A O 1
ATOM 668 N N . LEU A 1 84 ? 11.922 6.139 -1.359 1.00 92.50 84 LEU A N 1
ATOM 669 C CA . LEU A 1 84 ? 11.073 6.729 -0.311 1.00 92.50 84 LEU A CA 1
ATOM 670 C C . LEU A 1 84 ? 10.118 7.814 -0.832 1.00 92.50 84 LEU A C 1
ATOM 672 O O . LEU A 1 84 ? 9.050 8.019 -0.258 1.00 92.50 84 LEU A O 1
ATOM 676 N N . GLU A 1 85 ? 10.439 8.461 -1.952 1.00 93.06 85 GLU A N 1
ATOM 677 C CA . GLU A 1 85 ? 9.590 9.441 -2.631 1.00 93.06 85 GLU A CA 1
ATOM 678 C C . GLU A 1 85 ? 8.236 8.868 -3.087 1.00 93.06 85 GLU A C 1
ATOM 680 O O . GLU A 1 85 ? 7.306 9.626 -3.365 1.00 93.06 85 GLU A O 1
ATOM 685 N N . ARG A 1 86 ? 8.085 7.536 -3.141 1.00 95.31 86 ARG A N 1
ATOM 686 C CA . ARG A 1 86 ? 6.793 6.878 -3.390 1.00 95.31 86 ARG A CA 1
ATOM 687 C C . ARG A 1 86 ? 5.847 6.926 -2.189 1.00 95.31 86 ARG A C 1
ATOM 689 O O . ARG A 1 86 ? 4.681 6.585 -2.355 1.00 95.31 86 ARG A O 1
ATOM 696 N N . ARG A 1 87 ? 6.311 7.299 -0.990 1.00 96.25 87 ARG A N 1
ATOM 697 C CA . ARG A 1 87 ? 5.444 7.389 0.192 1.00 96.25 87 ARG A CA 1
ATOM 698 C C . ARG A 1 87 ? 4.476 8.552 0.042 1.00 96.25 87 ARG A C 1
ATOM 700 O O . ARG A 1 87 ? 4.879 9.693 -0.192 1.00 96.25 87 ARG A O 1
ATOM 707 N N . TRP A 1 88 ? 3.194 8.265 0.224 1.00 98.12 88 TRP A N 1
ATOM 708 C CA . TRP A 1 88 ? 2.214 9.301 0.508 1.00 98.12 88 TRP A CA 1
ATOM 709 C C . TRP A 1 88 ? 2.497 9.919 1.891 1.00 98.12 88 TRP A C 1
ATOM 711 O O . TRP A 1 88 ? 2.986 9.206 2.773 1.00 98.12 88 TRP A O 1
ATOM 721 N N . PRO A 1 89 ? 2.269 11.231 2.104 1.00 97.69 89 PRO A N 1
ATOM 722 C CA . PRO A 1 89 ? 2.639 11.875 3.360 1.00 97.69 89 PRO A CA 1
ATOM 723 C C . PRO A 1 89 ? 1.978 11.218 4.576 1.00 97.69 89 PRO A C 1
ATOM 725 O O . PRO A 1 89 ? 0.808 10.836 4.530 1.00 97.69 89 PRO A O 1
ATOM 728 N N . MET A 1 90 ? 2.712 11.143 5.691 1.00 97.94 90 MET A N 1
ATOM 729 C CA . MET A 1 90 ? 2.222 10.524 6.929 1.00 97.94 90 MET A CA 1
ATOM 730 C C . MET A 1 90 ? 0.915 11.160 7.408 1.00 97.94 90 MET A C 1
ATOM 732 O O . MET A 1 90 ? -0.056 10.445 7.635 1.00 97.94 90 MET A O 1
ATOM 736 N N . ALA A 1 91 ? 0.855 12.494 7.444 1.00 98.25 91 ALA A N 1
ATOM 737 C CA . ALA A 1 91 ? -0.350 13.233 7.819 1.00 98.25 91 ALA A CA 1
ATOM 738 C C . ALA A 1 91 ? -1.566 12.873 6.944 1.00 98.25 91 ALA A C 1
ATOM 740 O O . ALA A 1 91 ? -2.701 12.856 7.418 1.00 98.25 91 ALA A O 1
ATOM 741 N N . SER A 1 92 ? -1.343 12.546 5.669 1.00 98.56 92 SER A N 1
ATOM 742 C CA . SER A 1 92 ? -2.407 12.116 4.766 1.00 98.56 92 SER A CA 1
ATOM 743 C C . SER A 1 92 ? -2.895 10.702 5.094 1.00 98.56 92 SER A C 1
ATOM 745 O O . SER A 1 92 ? -4.104 10.477 5.140 1.00 98.56 92 SER A O 1
ATOM 747 N N . PHE A 1 93 ? -1.994 9.765 5.412 1.00 98.69 93 PHE A N 1
ATOM 748 C CA . PHE A 1 93 ? -2.396 8.449 5.918 1.00 98.69 93 PHE A CA 1
ATOM 749 C C . PHE A 1 93 ? -3.122 8.532 7.265 1.00 98.69 93 PHE A C 1
ATOM 751 O O . PHE A 1 93 ? -4.124 7.844 7.444 1.00 98.69 93 PHE A O 1
ATOM 758 N N . VAL A 1 94 ? -2.664 9.383 8.186 1.00 98.81 94 VAL A N 1
ATOM 759 C CA . VAL A 1 94 ? -3.350 9.645 9.461 1.00 98.81 94 VAL A CA 1
ATOM 760 C C . VAL A 1 94 ? -4.771 10.135 9.194 1.00 98.81 94 VAL A C 1
ATOM 762 O O . VAL A 1 94 ? -5.723 9.519 9.664 1.00 98.81 94 VAL A O 1
ATOM 765 N N . GLY A 1 95 ? -4.933 11.163 8.353 1.00 98.50 95 GLY A N 1
ATOM 766 C CA . GLY A 1 95 ? -6.251 11.681 7.980 1.00 98.50 95 GLY A CA 1
ATOM 767 C C . GLY A 1 95 ? -7.158 10.631 7.329 1.00 98.50 95 GLY A C 1
ATOM 768 O O . GLY A 1 95 ? -8.351 10.578 7.624 1.00 98.50 95 GLY A O 1
ATOM 769 N N . LEU A 1 96 ? -6.603 9.756 6.485 1.00 98.62 96 LEU A N 1
ATOM 770 C CA . LEU A 1 96 ? -7.344 8.642 5.891 1.00 98.62 96 LEU A CA 1
ATOM 771 C C . LEU A 1 96 ? -7.842 7.657 6.955 1.00 98.62 96 LEU A C 1
ATOM 773 O O . LEU A 1 96 ? -9.022 7.312 6.960 1.00 98.62 96 LEU A O 1
ATOM 777 N N . VAL A 1 97 ? -6.963 7.214 7.855 1.00 98.56 97 VAL A N 1
ATOM 778 C CA . VAL A 1 97 ? -7.306 6.250 8.911 1.00 98.56 97 VAL A CA 1
ATOM 779 C C . VAL A 1 97 ? -8.345 6.837 9.873 1.00 98.56 97 VAL A C 1
ATOM 781 O O . VAL A 1 97 ? -9.305 6.146 10.224 1.00 98.56 97 VAL A O 1
ATOM 784 N N . GLU A 1 98 ? -8.213 8.110 10.253 1.00 98.44 98 GLU A N 1
ATOM 785 C CA . GLU A 1 98 ? -9.208 8.818 11.072 1.00 98.44 98 GLU A CA 1
ATOM 786 C C . GLU A 1 98 ? -10.586 8.821 10.403 1.00 98.44 98 GLU A C 1
ATOM 788 O O . GLU A 1 98 ? -11.573 8.392 11.001 1.00 98.44 98 GLU A O 1
ATOM 793 N N . GLU A 1 99 ? -10.669 9.248 9.140 1.00 97.88 99 GLU A N 1
ATOM 794 C CA . GLU A 1 99 ? -11.952 9.331 8.440 1.00 97.88 99 GLU A CA 1
ATOM 795 C C . GLU A 1 99 ? -12.580 7.946 8.230 1.00 97.88 99 GLU A C 1
ATOM 797 O O . GLU A 1 99 ? -13.787 7.789 8.427 1.00 97.88 99 GLU A O 1
ATOM 802 N N . MET A 1 100 ? -11.782 6.924 7.900 1.00 96.88 100 MET A N 1
ATOM 803 C CA . MET A 1 100 ? -12.273 5.551 7.733 1.00 96.88 100 MET A CA 1
ATOM 804 C C . MET A 1 100 ? -12.816 4.973 9.044 1.00 96.88 100 MET A C 1
ATOM 806 O O . MET A 1 100 ? -13.923 4.432 9.073 1.00 96.88 100 MET A O 1
ATOM 810 N N . THR A 1 101 ? -12.064 5.105 10.140 1.00 96.50 101 THR A N 1
ATOM 811 C CA . THR A 1 101 ? -12.470 4.563 11.450 1.00 96.50 101 THR A CA 1
ATOM 812 C C . THR A 1 101 ? -13.638 5.331 12.070 1.00 96.50 101 THR A C 1
ATOM 814 O O . THR A 1 101 ? -14.416 4.753 12.829 1.00 96.50 101 THR A O 1
ATOM 817 N N . LYS A 1 102 ? -13.811 6.611 11.720 1.00 95.38 102 LYS A N 1
ATOM 818 C CA . LYS A 1 102 ? -14.973 7.424 12.101 1.00 95.38 102 LYS A CA 1
ATOM 819 C C . LYS A 1 102 ? -16.230 7.069 11.307 1.00 95.38 102 LYS A C 1
ATOM 821 O O . LYS A 1 102 ? -17.327 7.099 11.860 1.00 95.38 102 LYS A O 1
ATOM 826 N N . ALA A 1 103 ? -16.090 6.775 10.016 1.00 89.94 103 ALA A N 1
ATOM 827 C CA . ALA A 1 103 ? -17.220 6.546 9.119 1.00 89.94 103 ALA A CA 1
ATOM 828 C C . ALA A 1 103 ? -17.798 5.125 9.197 1.00 89.94 103 ALA A C 1
ATOM 830 O O . ALA A 1 103 ? -18.918 4.899 8.740 1.00 89.94 103 ALA A O 1
ATOM 831 N N . SER A 1 104 ? -17.046 4.141 9.698 1.00 89.12 104 SER A N 1
ATOM 832 C CA . SER A 1 104 ? -17.456 2.734 9.647 1.00 89.12 104 SER A CA 1
ATOM 833 C C . SER A 1 104 ? -16.899 1.904 10.797 1.00 89.12 104 SER A C 1
ATOM 835 O O . SER A 1 104 ? -15.785 2.117 11.274 1.00 89.12 104 SER A O 1
ATOM 837 N N . ARG A 1 105 ? -17.672 0.894 11.215 1.00 93.38 105 ARG A N 1
ATOM 838 C CA . ARG A 1 105 ? -17.230 -0.116 12.180 1.00 93.38 105 ARG A CA 1
ATOM 839 C C . ARG A 1 105 ? -16.372 -1.153 11.457 1.00 93.38 105 ARG A C 1
ATOM 841 O O . ARG A 1 105 ? -16.886 -2.128 10.924 1.00 93.38 105 ARG A O 1
ATOM 848 N N . LEU A 1 106 ? -15.069 -0.914 11.442 1.00 95.88 106 LEU A N 1
ATOM 849 C CA . LEU A 1 106 ? -14.080 -1.758 10.780 1.00 95.88 106 LEU A CA 1
ATOM 850 C C . LEU A 1 106 ? -12.910 -2.086 11.700 1.00 95.88 106 LEU A C 1
ATOM 852 O O . LEU A 1 106 ? -12.741 -1.475 12.759 1.00 95.88 106 LEU A O 1
ATOM 856 N N . TRP A 1 107 ? -12.102 -3.035 11.255 1.00 97.94 107 TRP A N 1
ATOM 857 C CA . TRP A 1 107 ? -10.758 -3.274 11.745 1.00 97.94 107 TRP A CA 1
ATOM 858 C C . TRP A 1 107 ? -9.738 -2.754 10.731 1.00 97.94 107 TRP A C 1
ATOM 860 O O . TRP A 1 107 ? -9.929 -2.908 9.526 1.00 97.94 107 TRP A O 1
ATOM 870 N N . LEU A 1 108 ? -8.651 -2.144 11.207 1.00 98.56 108 LEU A N 1
ATOM 871 C CA . LEU A 1 108 ? -7.564 -1.676 10.350 1.00 98.56 108 LEU A CA 1
ATOM 872 C C . LEU A 1 108 ? -6.208 -2.134 10.883 1.00 98.56 108 LEU A C 1
ATOM 874 O O . LEU A 1 108 ? -5.895 -1.937 12.055 1.00 98.56 108 LEU A O 1
ATOM 878 N N . ILE A 1 109 ? -5.384 -2.718 10.017 1.00 98.75 109 ILE A N 1
ATOM 879 C CA . ILE A 1 109 ? -4.025 -3.146 10.359 1.00 98.75 109 ILE A CA 1
ATOM 880 C C . ILE A 1 109 ? -3.016 -2.346 9.541 1.00 98.75 109 ILE A C 1
ATOM 882 O O . ILE A 1 109 ? -3.031 -2.370 8.312 1.00 98.75 109 ILE A O 1
ATOM 886 N N . LEU A 1 110 ? -2.113 -1.666 10.241 1.00 98.81 110 LEU A N 1
ATOM 887 C CA . LEU A 1 110 ? -0.947 -1.006 9.668 1.00 98.81 110 LEU A CA 1
ATOM 888 C C . LEU A 1 110 ? 0.181 -2.030 9.502 1.00 98.81 110 LEU A C 1
ATOM 890 O O . LEU A 1 110 ? 0.604 -2.643 10.485 1.00 98.81 110 LEU A O 1
ATOM 894 N N . VAL A 1 111 ? 0.666 -2.220 8.277 1.00 98.62 111 VAL A N 1
ATOM 895 C CA . VAL A 1 111 ? 1.690 -3.228 7.942 1.00 98.62 111 VAL A CA 1
ATOM 896 C C . VAL A 1 111 ? 2.988 -2.585 7.450 1.00 98.62 111 VAL A C 1
ATOM 898 O O . VAL A 1 111 ? 3.002 -1.431 7.027 1.00 98.62 111 VAL A O 1
ATOM 901 N N . GLY A 1 112 ? 4.074 -3.351 7.502 1.00 97.31 112 GLY A N 1
ATOM 902 C CA . GLY A 1 112 ? 5.421 -2.954 7.093 1.00 97.31 112 GLY A CA 1
ATOM 903 C C . GLY A 1 112 ? 6.433 -4.043 7.454 1.00 97.31 112 GLY A C 1
ATOM 904 O O . GLY A 1 112 ? 6.091 -5.003 8.155 1.00 97.31 112 GLY A O 1
ATOM 905 N N . SER A 1 113 ? 7.669 -3.913 6.985 1.00 96.31 113 SER A N 1
ATOM 906 C CA . SER A 1 113 ? 8.766 -4.782 7.427 1.00 96.31 113 SER A CA 1
ATOM 907 C C . SER A 1 113 ? 9.191 -4.478 8.873 1.00 96.31 113 SER A C 1
ATOM 909 O O . SER A 1 113 ? 8.649 -3.580 9.526 1.00 96.31 113 SER A O 1
ATOM 911 N N . ALA A 1 114 ? 10.160 -5.235 9.396 1.00 96.75 114 ALA A N 1
ATOM 912 C CA . ALA A 1 114 ? 10.733 -4.971 10.716 1.00 96.75 114 ALA A CA 1
ATOM 913 C C . ALA A 1 114 ? 11.464 -3.619 10.762 1.00 96.75 114 ALA A C 1
ATOM 915 O O . ALA A 1 114 ? 11.328 -2.872 11.727 1.00 96.75 114 ALA A O 1
ATOM 916 N N . GLU A 1 115 ? 12.160 -3.267 9.683 1.00 96.06 115 GLU A N 1
ATOM 917 C CA . GLU A 1 115 ? 12.873 -1.997 9.511 1.00 96.06 115 GLU A CA 1
ATOM 918 C C . GLU A 1 115 ? 11.906 -0.803 9.416 1.00 96.06 115 GLU A C 1
ATOM 920 O O . GLU A 1 115 ? 12.250 0.326 9.752 1.00 96.06 115 GLU A O 1
ATOM 925 N N . GLU A 1 116 ? 10.664 -1.050 8.999 1.00 97.12 116 GLU A N 1
ATOM 926 C CA . GLU A 1 116 ? 9.609 -0.042 8.863 1.00 97.12 116 GLU A CA 1
ATOM 927 C C . GLU A 1 116 ? 8.720 0.077 10.116 1.00 97.12 116 GLU A C 1
ATOM 929 O O . GLU A 1 116 ? 7.784 0.889 10.148 1.00 97.12 116 GLU A O 1
ATOM 934 N N . ALA A 1 117 ? 8.982 -0.722 11.157 1.00 97.50 117 ALA A N 1
ATOM 935 C CA . ALA A 1 117 ? 8.136 -0.799 12.344 1.00 97.50 117 ALA A CA 1
ATOM 936 C C . ALA A 1 117 ? 8.059 0.534 13.100 1.00 97.50 117 ALA A C 1
ATOM 938 O O . ALA A 1 117 ? 6.973 0.930 13.529 1.00 97.50 117 ALA A O 1
ATOM 939 N N . GLU A 1 118 ? 9.175 1.257 13.222 1.00 98.00 118 GLU A N 1
ATOM 940 C CA . GLU A 1 118 ? 9.212 2.559 13.897 1.00 98.00 118 GLU A CA 1
ATOM 941 C C . GLU A 1 118 ? 8.389 3.610 13.140 1.00 98.00 118 GLU A C 1
ATOM 943 O O . GLU A 1 118 ? 7.504 4.236 13.724 1.00 98.00 118 GLU A O 1
ATOM 948 N N . TYR A 1 119 ? 8.597 3.737 11.825 1.00 97.75 119 TYR A N 1
ATOM 949 C CA . TYR A 1 119 ? 7.836 4.661 10.978 1.00 97.75 119 TYR A CA 1
ATOM 950 C C . TYR A 1 119 ? 6.330 4.362 11.021 1.00 97.75 119 TYR A C 1
ATOM 952 O O . TYR A 1 119 ? 5.504 5.262 11.184 1.00 97.75 119 TYR A O 1
ATOM 960 N N . THR A 1 120 ? 5.967 3.079 10.939 1.00 98.44 120 THR A N 1
ATOM 961 C CA . THR A 1 120 ? 4.569 2.633 10.989 1.00 98.44 120 THR A CA 1
ATOM 962 C C . THR A 1 120 ? 3.942 2.892 12.362 1.00 98.44 120 THR A C 1
ATOM 964 O O . THR A 1 120 ? 2.779 3.293 12.458 1.00 98.44 120 THR A O 1
ATOM 967 N N . ARG A 1 121 ? 4.708 2.708 13.445 1.00 98.31 121 ARG A N 1
ATOM 968 C CA . ARG A 1 121 ? 4.273 3.046 14.804 1.00 98.31 121 ARG A CA 1
ATOM 969 C C . ARG A 1 121 ? 4.100 4.555 14.982 1.00 98.31 121 ARG A C 1
ATOM 971 O O . ARG A 1 121 ? 3.169 4.948 15.677 1.00 98.31 121 ARG A O 1
ATOM 978 N N . GLY A 1 122 ? 4.931 5.377 14.340 1.00 98.50 122 GLY A N 1
ATOM 979 C CA . GLY A 1 122 ? 4.781 6.836 14.304 1.00 98.50 122 GLY A CA 1
ATOM 980 C C . GLY A 1 122 ? 3.387 7.256 13.838 1.00 98.50 122 GLY A C 1
ATOM 981 O O . GLY A 1 122 ? 2.682 7.941 14.572 1.00 98.50 122 GLY A O 1
ATOM 982 N N . LEU A 1 123 ? 2.929 6.714 12.704 1.00 98.62 123 LEU A N 1
ATOM 983 C CA . LEU A 1 123 ? 1.564 6.929 12.203 1.00 98.62 123 LEU A CA 1
ATOM 984 C C . LEU A 1 123 ? 0.511 6.542 13.253 1.00 98.62 123 LEU A C 1
ATOM 986 O O . LEU A 1 123 ? -0.372 7.336 13.563 1.00 98.62 123 LEU A O 1
ATOM 990 N N . TYR A 1 124 ? 0.616 5.348 13.849 1.00 98.75 124 TYR A N 1
ATOM 991 C CA . TYR A 1 124 ? -0.322 4.900 14.888 1.00 98.75 124 TYR A CA 1
ATOM 992 C C . TYR A 1 124 ? -0.382 5.852 16.096 1.00 98.75 124 TYR A C 1
ATOM 994 O O . TYR A 1 124 ? -1.451 6.065 16.671 1.00 98.75 124 TYR A O 1
ATOM 1002 N N . LEU A 1 125 ? 0.757 6.426 16.487 1.00 98.56 125 LEU A N 1
ATOM 1003 C CA . LEU A 1 125 ? 0.860 7.366 17.601 1.00 98.56 125 LEU A CA 1
ATOM 1004 C C . LEU A 1 125 ? 0.313 8.763 17.278 1.00 98.56 125 LEU A C 1
ATOM 1006 O O . LEU A 1 125 ? 0.017 9.502 18.216 1.00 98.56 125 LEU A O 1
ATOM 1010 N N . GLU A 1 126 ? 0.127 9.112 16.008 1.00 98.62 126 GLU A N 1
ATOM 1011 C CA . GLU A 1 126 ? -0.559 10.345 15.597 1.00 98.62 126 GLU A CA 1
ATOM 1012 C C . GLU A 1 126 ? -2.090 10.197 15.590 1.00 98.62 126 GLU A C 1
ATOM 1014 O O . GLU A 1 126 ? -2.807 11.193 15.666 1.00 98.62 126 GLU A O 1
ATOM 1019 N N . LEU A 1 127 ? -2.608 8.963 15.568 1.00 98.69 127 LEU A N 1
ATOM 1020 C CA . LEU A 1 127 ? -4.049 8.707 15.585 1.00 98.69 127 LEU A CA 1
ATOM 1021 C C . LEU A 1 127 ? -4.699 9.134 16.906 1.00 98.69 127 LEU A C 1
ATOM 1023 O O . LEU A 1 127 ? -4.121 8.990 17.988 1.00 98.69 127 LEU A O 1
ATOM 1027 N N . SER A 1 128 ? -5.953 9.555 16.837 1.00 98.38 128 SER A N 1
ATOM 1028 C CA . SER A 1 128 ? -6.817 9.844 17.968 1.00 98.38 128 SER A CA 1
ATOM 1029 C C . SER A 1 128 ? -7.055 8.592 18.827 1.00 98.38 128 SER A C 1
ATOM 1031 O O . SER A 1 128 ? -7.084 7.464 18.316 1.00 98.38 128 SER A O 1
ATOM 1033 N N . PRO A 1 129 ? -7.308 8.742 20.143 1.00 98.00 129 PRO A N 1
ATOM 1034 C CA . PRO A 1 129 ? -7.675 7.610 20.996 1.00 98.00 129 PRO A CA 1
ATOM 1035 C C . PRO A 1 129 ? -8.905 6.844 20.490 1.00 98.00 129 PRO A C 1
ATOM 1037 O O . PRO A 1 129 ? -9.046 5.653 20.761 1.00 98.00 129 PRO A O 1
ATOM 1040 N N . ALA A 1 130 ? -9.797 7.516 19.753 1.00 96.88 130 ALA A N 1
ATOM 1041 C CA . ALA A 1 130 ? -10.964 6.890 19.151 1.00 96.88 130 ALA A CA 1
ATOM 1042 C C . ALA A 1 130 ? -10.592 5.955 17.996 1.00 96.88 130 ALA A C 1
ATOM 10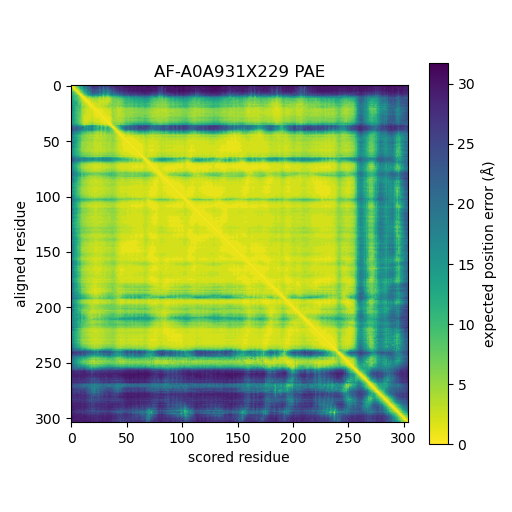44 O O . ALA A 1 130 ? -11.015 4.798 18.016 1.00 96.88 130 ALA A O 1
ATOM 1045 N N . ALA A 1 131 ? -9.771 6.424 17.053 1.00 97.56 131 ALA A N 1
ATOM 1046 C CA . ALA A 1 131 ? -9.294 5.621 15.932 1.00 97.56 131 ALA A CA 1
ATOM 1047 C C . ALA A 1 131 ? -8.455 4.424 16.408 1.00 97.56 131 ALA A C 1
ATOM 1049 O O . ALA A 1 131 ? -8.678 3.297 15.964 1.00 97.56 131 ALA A O 1
ATOM 1050 N N . ARG A 1 132 ? -7.564 4.622 17.395 1.00 97.75 132 ARG A N 1
ATOM 1051 C CA . ARG A 1 132 ? -6.692 3.556 17.935 1.00 97.75 132 ARG A CA 1
ATOM 1052 C C . ARG A 1 132 ? -7.443 2.338 18.472 1.00 97.75 132 ARG A C 1
ATOM 1054 O O . ARG A 1 132 ? -6.899 1.239 18.445 1.00 97.75 132 ARG A O 1
ATOM 1061 N N . ARG A 1 133 ? -8.704 2.479 18.903 1.00 95.44 133 ARG A N 1
ATOM 1062 C CA . ARG A 1 133 ? -9.518 1.321 19.320 1.00 95.44 133 ARG A CA 1
ATOM 1063 C C . ARG A 1 133 ? -9.707 0.305 18.198 1.00 95.44 133 ARG A C 1
ATOM 1065 O O . ARG A 1 133 ? -9.754 -0.885 18.495 1.00 95.44 133 ARG A O 1
ATOM 1072 N N . SER A 1 134 ? -9.753 0.761 16.947 1.00 96.56 134 SER A N 1
ATOM 1073 C CA . SER A 1 134 ? -9.995 -0.052 15.748 1.00 96.56 134 SER A CA 1
ATOM 1074 C C . SER A 1 134 ? -8.739 -0.333 14.917 1.00 96.56 134 SER A C 1
ATOM 1076 O O . SER A 1 134 ? -8.826 -1.012 13.895 1.00 96.56 134 SER A O 1
ATOM 1078 N N . VAL A 1 135 ? -7.580 0.192 15.323 1.00 98.38 135 VAL A N 1
ATOM 1079 C CA . VAL A 1 135 ? -6.333 0.104 14.553 1.00 98.38 135 VAL A CA 1
ATOM 1080 C C . VAL A 1 135 ? -5.311 -0.741 15.303 1.00 98.38 135 VAL A C 1
ATOM 1082 O O . VAL A 1 135 ? -5.169 -0.603 16.518 1.00 98.38 135 VAL A O 1
ATOM 1085 N N . ARG A 1 136 ? -4.584 -1.600 14.586 1.00 98.19 136 ARG A N 1
ATOM 1086 C CA . ARG A 1 136 ? -3.457 -2.393 15.100 1.00 98.19 136 ARG A CA 1
ATOM 1087 C C . ARG A 1 136 ? -2.236 -2.242 14.205 1.00 98.19 136 ARG A C 1
ATOM 1089 O O . ARG A 1 136 ? -2.358 -1.896 13.034 1.00 98.19 136 ARG A O 1
ATOM 1096 N N . VAL A 1 137 ? -1.052 -2.498 14.755 1.00 98.69 137 VAL A N 1
ATOM 1097 C CA . VAL A 1 137 ? 0.220 -2.447 14.016 1.00 98.69 137 VAL A CA 1
ATOM 1098 C C . VAL A 1 137 ? 0.778 -3.858 13.912 1.00 98.69 137 VAL A C 1
ATOM 1100 O O . VAL A 1 137 ? 1.069 -4.465 14.941 1.00 98.69 137 VAL A O 1
ATOM 1103 N N . ALA A 1 138 ? 0.943 -4.349 12.686 1.00 98.50 138 ALA A N 1
ATOM 1104 C CA . ALA A 1 138 ? 1.558 -5.635 12.357 1.00 98.50 138 ALA A CA 1
ATOM 1105 C C . ALA A 1 138 ? 2.964 -5.494 11.750 1.00 98.50 138 ALA A C 1
ATOM 1107 O O . ALA A 1 138 ? 3.602 -6.506 11.464 1.00 98.50 138 ALA A O 1
ATOM 1108 N N . ALA A 1 139 ? 3.453 -4.265 11.538 1.00 98.19 139 ALA A N 1
ATOM 1109 C CA . ALA A 1 139 ? 4.784 -4.041 10.979 1.00 98.19 139 ALA A CA 1
ATOM 1110 C C . ALA A 1 139 ? 5.867 -4.758 11.804 1.00 98.19 139 ALA A C 1
ATOM 1112 O O . ALA A 1 139 ? 5.948 -4.568 13.019 1.00 98.19 139 ALA A O 1
ATOM 1113 N N . GLY A 1 140 ? 6.640 -5.625 11.146 1.00 97.38 140 GLY A N 1
ATOM 1114 C CA . GLY A 1 140 ? 7.672 -6.452 11.781 1.00 97.38 140 GLY A CA 1
ATOM 1115 C C . GLY A 1 140 ? 7.179 -7.592 12.681 1.00 97.38 140 GLY A C 1
ATOM 1116 O O . GLY A 1 140 ? 8.006 -8.242 13.312 1.00 97.38 140 GLY A O 1
ATOM 1117 N N . LYS A 1 141 ? 5.865 -7.843 12.775 1.00 98.31 141 LYS A N 1
ATOM 1118 C CA . LYS A 1 141 ? 5.289 -8.869 13.670 1.00 98.31 141 LYS A CA 1
ATOM 1119 C C . LYS A 1 141 ? 4.890 -10.170 12.978 1.00 98.31 141 LYS A C 1
ATOM 1121 O O . LYS A 1 141 ? 4.564 -11.130 13.665 1.00 98.31 141 LYS A O 1
ATOM 1126 N N . LEU A 1 142 ? 4.863 -10.178 11.649 1.00 98.19 142 LEU A N 1
ATOM 1127 C CA . LEU A 1 142 ? 4.484 -11.336 10.848 1.00 98.19 142 LEU A CA 1
ATOM 1128 C C . LEU A 1 142 ? 5.623 -11.703 9.906 1.00 98.19 142 LEU A C 1
ATOM 1130 O O . LEU A 1 142 ? 6.268 -10.830 9.319 1.00 98.19 142 LEU A O 1
ATOM 1134 N N . SER A 1 143 ? 5.823 -13.002 9.716 1.00 98.19 143 SER A N 1
ATOM 1135 C CA . SER A 1 143 ? 6.590 -13.528 8.596 1.00 98.19 143 SER A CA 1
ATOM 1136 C C . SER A 1 143 ? 5.914 -13.173 7.264 1.00 98.19 143 SER A C 1
ATOM 1138 O O . SER A 1 143 ? 4.742 -12.787 7.213 1.00 98.19 143 SER A O 1
ATOM 1140 N N . LEU A 1 144 ? 6.626 -13.346 6.144 1.00 97.62 144 LEU A N 1
ATOM 1141 C CA . LEU A 1 144 ? 6.008 -13.191 4.824 1.00 97.62 144 LEU A CA 1
ATOM 1142 C C . LEU A 1 144 ? 4.812 -14.144 4.654 1.00 97.62 144 LEU A C 1
ATOM 1144 O O . LEU A 1 144 ? 3.779 -13.724 4.141 1.00 97.62 144 LEU A O 1
ATOM 1148 N N . GLY A 1 145 ? 4.929 -15.391 5.123 1.00 98.19 145 GLY A N 1
ATOM 1149 C CA . GLY A 1 145 ? 3.835 -16.366 5.113 1.00 98.19 145 GLY A CA 1
ATOM 1150 C C . GLY A 1 145 ? 2.641 -15.880 5.933 1.00 98.19 145 GLY A C 1
ATOM 1151 O O . GLY A 1 145 ? 1.533 -15.791 5.406 1.00 98.19 145 GLY A O 1
ATOM 1152 N N . GLY A 1 146 ? 2.874 -15.465 7.181 1.00 98.38 146 GLY A N 1
ATOM 1153 C CA . GLY A 1 146 ? 1.848 -14.890 8.055 1.00 98.38 146 GLY A CA 1
ATOM 1154 C C . GLY A 1 146 ? 1.162 -13.659 7.451 1.00 98.38 146 GLY A C 1
ATOM 1155 O O . GLY A 1 146 ? -0.057 -13.521 7.544 1.00 98.38 146 GLY A O 1
ATOM 1156 N N . PHE A 1 147 ? 1.899 -12.796 6.745 1.00 98.50 147 PHE A N 1
ATOM 1157 C CA . PHE A 1 147 ? 1.309 -11.674 6.011 1.00 98.50 147 PHE A CA 1
ATOM 1158 C C . PHE A 1 147 ? 0.442 -12.133 4.827 1.00 98.50 147 PHE A C 1
ATOM 1160 O O . PHE A 1 147 ? -0.661 -11.619 4.648 1.00 98.50 147 PHE A O 1
ATOM 1167 N N . LEU A 1 148 ? 0.882 -13.126 4.044 1.00 98.31 148 LEU A N 1
ATOM 1168 C CA . LEU A 1 148 ? 0.056 -13.715 2.981 1.00 98.31 148 LEU A CA 1
ATOM 1169 C C . LEU A 1 148 ? -1.226 -14.339 3.543 1.00 98.31 148 LEU A C 1
ATOM 1171 O O . LEU A 1 148 ? -2.294 -14.171 2.957 1.00 98.31 148 LEU A O 1
ATOM 1175 N N . ALA A 1 149 ? -1.144 -15.014 4.692 1.00 98.19 149 ALA A N 1
ATOM 1176 C CA . ALA A 1 149 ? -2.313 -15.528 5.396 1.00 98.19 149 ALA A CA 1
ATOM 1177 C C . ALA A 1 149 ? -3.241 -14.399 5.863 1.00 98.19 149 ALA A C 1
ATOM 1179 O O . ALA A 1 149 ? -4.452 -14.490 5.662 1.00 98.19 149 ALA A O 1
ATOM 1180 N N . LEU A 1 150 ? -2.692 -13.309 6.405 1.00 98.06 150 LEU A N 1
ATOM 1181 C CA . LEU A 1 150 ? -3.469 -12.136 6.803 1.00 98.06 150 LEU A CA 1
ATOM 1182 C C . LEU A 1 150 ? -4.211 -11.508 5.612 1.00 98.06 150 LEU A C 1
ATOM 1184 O O . LEU A 1 150 ? -5.382 -11.156 5.742 1.00 98.06 150 LEU A O 1
ATOM 1188 N N . LEU A 1 151 ? -3.576 -11.431 4.436 1.00 98.00 151 LEU A N 1
ATOM 1189 C CA . LEU A 1 151 ? -4.219 -10.950 3.207 1.00 98.00 151 LEU A CA 1
ATOM 1190 C C . LEU A 1 151 ? -5.466 -11.769 2.842 1.00 98.00 151 LEU A C 1
ATOM 1192 O O . LEU A 1 151 ? -6.431 -11.196 2.352 1.00 98.00 151 LEU A O 1
ATOM 1196 N N . THR A 1 152 ? -5.501 -13.077 3.130 1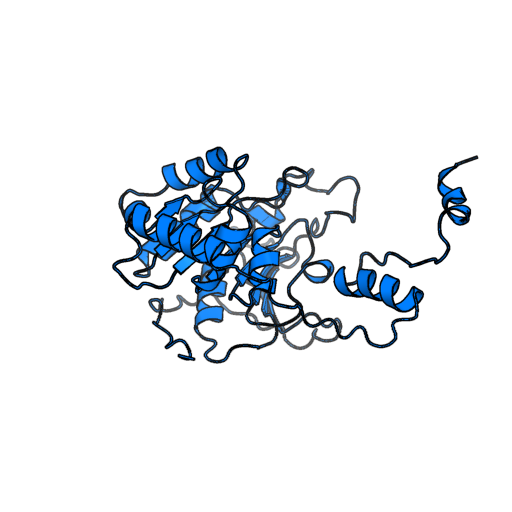.00 96.12 152 THR A N 1
ATOM 1197 C CA . THR A 1 152 ? -6.699 -13.905 2.865 1.00 96.12 152 THR A CA 1
ATOM 1198 C C . THR A 1 152 ? -7.914 -13.532 3.717 1.00 96.12 152 THR A C 1
ATOM 1200 O O . THR A 1 152 ? -9.026 -13.944 3.396 1.00 96.12 152 THR A O 1
ATOM 1203 N N . ARG A 1 153 ? -7.716 -12.767 4.798 1.00 95.50 153 ARG A N 1
ATOM 1204 C CA . ARG A 1 153 ? -8.776 -12.264 5.683 1.00 95.50 153 ARG A CA 1
ATOM 1205 C C . ARG A 1 153 ? -9.143 -10.807 5.400 1.00 95.50 153 ARG A C 1
ATOM 1207 O O . ARG A 1 153 ? -10.062 -10.295 6.025 1.00 95.50 153 ARG A O 1
ATOM 1214 N N . ALA A 1 154 ? -8.398 -10.128 4.530 1.00 96.69 154 ALA A N 1
ATOM 1215 C CA . ALA A 1 154 ? -8.579 -8.710 4.270 1.00 96.69 154 ALA A CA 1
ATOM 1216 C C . ALA A 1 154 ? -9.665 -8.466 3.220 1.00 96.69 154 ALA A C 1
ATOM 1218 O O . ALA A 1 154 ? -9.668 -9.077 2.152 1.00 96.69 154 ALA A O 1
ATOM 1219 N N . ASP A 1 155 ? -10.532 -7.497 3.491 1.00 95.75 155 ASP A N 1
ATOM 1220 C CA . ASP A 1 155 ? -11.542 -7.021 2.545 1.00 95.75 155 ASP A CA 1
ATOM 1221 C C . ASP A 1 155 ? -10.982 -5.956 1.599 1.00 95.75 155 ASP A C 1
ATOM 1223 O O . ASP A 1 155 ? -11.503 -5.745 0.501 1.00 95.75 155 ASP A O 1
ATOM 1227 N N . LEU A 1 156 ? -9.935 -5.249 2.035 1.00 97.00 156 LEU A N 1
ATOM 1228 C CA . LEU A 1 156 ? -9.305 -4.170 1.288 1.00 97.00 156 LEU A CA 1
ATOM 1229 C C . LEU A 1 156 ? -7.850 -3.965 1.719 1.00 97.00 156 LEU A C 1
ATOM 1231 O O . LEU A 1 156 ? -7.547 -3.921 2.910 1.00 97.00 156 LEU A O 1
ATOM 1235 N N . VAL A 1 157 ? -6.970 -3.716 0.750 1.00 98.44 157 VAL A N 1
ATOM 1236 C CA . VAL A 1 157 ? -5.602 -3.236 0.990 1.00 98.44 157 VAL A CA 1
ATOM 1237 C C . VAL A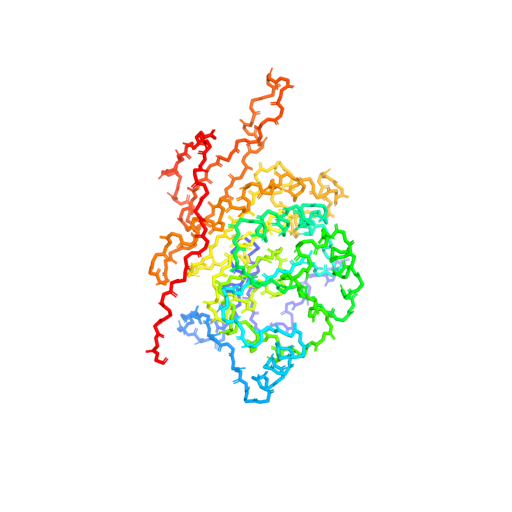 1 157 ? -5.419 -1.844 0.386 1.00 98.44 157 VAL A C 1
ATOM 1239 O O . VAL A 1 157 ? -5.655 -1.642 -0.805 1.00 98.44 157 VAL A O 1
ATOM 1242 N N . ILE A 1 158 ? -4.962 -0.882 1.185 1.00 98.62 158 ILE A N 1
ATOM 1243 C CA . ILE A 1 158 ? -4.578 0.460 0.732 1.00 98.62 158 ILE A CA 1
ATOM 1244 C C . ILE A 1 158 ? -3.064 0.608 0.862 1.00 98.62 158 ILE A C 1
ATOM 1246 O O . ILE A 1 158 ? -2.504 0.389 1.936 1.00 98.62 158 ILE A O 1
ATOM 1250 N N . SER A 1 159 ? -2.371 0.961 -0.218 1.00 98.06 159 SER A N 1
ATOM 1251 C CA . SER A 1 159 ? -0.907 1.019 -0.194 1.00 98.06 159 SER A CA 1
ATOM 1252 C C . SER A 1 159 ? -0.324 1.947 -1.258 1.00 98.06 159 SER A C 1
ATOM 1254 O O . SER A 1 159 ? -0.930 2.167 -2.303 1.00 98.06 159 SER A O 1
ATOM 1256 N N . ASN A 1 160 ? 0.880 2.466 -1.015 1.00 97.31 160 ASN A N 1
ATOM 1257 C CA . ASN A 1 160 ? 1.725 3.020 -2.079 1.00 97.31 160 ASN A CA 1
ATOM 1258 C C . ASN A 1 160 ? 2.135 1.919 -3.087 1.00 97.31 160 ASN A C 1
ATOM 1260 O O . ASN A 1 160 ? 2.023 0.728 -2.785 1.00 97.31 160 ASN A O 1
ATOM 1264 N N . ASP A 1 161 ? 2.697 2.291 -4.243 1.00 93.88 161 ASP A N 1
ATOM 1265 C CA . ASP A 1 161 ? 3.389 1.356 -5.156 1.00 93.88 161 ASP A CA 1
ATOM 1266 C C . ASP A 1 161 ? 4.584 0.658 -4.464 1.00 93.88 161 ASP A C 1
ATOM 1268 O O . ASP A 1 161 ? 5.720 1.152 -4.452 1.00 93.88 161 ASP A O 1
ATOM 1272 N N . SER A 1 162 ? 4.296 -0.488 -3.842 1.00 93.81 162 SER A N 1
ATOM 1273 C CA . SER A 1 162 ? 5.182 -1.228 -2.940 1.00 93.81 162 SER A CA 1
ATOM 1274 C C . SER A 1 162 ? 4.827 -2.721 -2.887 1.00 93.81 162 SER A C 1
ATOM 1276 O O . SER A 1 162 ? 3.768 -3.140 -3.353 1.00 93.81 162 SER A O 1
ATOM 1278 N N . GLY A 1 163 ? 5.707 -3.537 -2.298 1.00 94.25 163 GLY A N 1
ATOM 1279 C CA . GLY A 1 163 ? 5.536 -4.993 -2.191 1.00 94.25 163 GLY A CA 1
ATOM 1280 C C . GLY A 1 163 ? 4.159 -5.444 -1.671 1.00 94.25 163 GLY A C 1
ATOM 1281 O O . GLY A 1 163 ? 3.522 -6.254 -2.345 1.00 94.25 163 GLY A O 1
ATOM 1282 N N . PRO A 1 164 ? 3.646 -4.902 -0.545 1.00 96.12 164 PRO A N 1
ATOM 1283 C CA . PRO A 1 164 ? 2.325 -5.258 -0.020 1.00 96.12 164 PRO A CA 1
ATOM 1284 C C . PRO A 1 164 ? 1.167 -5.086 -1.012 1.00 96.12 164 PRO A C 1
ATOM 1286 O O . PRO A 1 164 ? 0.268 -5.924 -1.034 1.00 96.12 164 PRO A O 1
ATOM 1289 N N . PHE A 1 165 ? 1.204 -4.062 -1.872 1.00 95.75 165 PHE A N 1
ATOM 1290 C CA . PHE A 1 165 ? 0.223 -3.905 -2.951 1.00 95.75 165 PHE A CA 1
ATOM 1291 C C . PHE A 1 165 ? 0.293 -5.065 -3.959 1.00 95.75 165 PHE A C 1
ATOM 1293 O O . PHE A 1 165 ? -0.734 -5.668 -4.277 1.00 95.75 165 PHE A O 1
ATOM 1300 N N . HIS A 1 166 ? 1.494 -5.403 -4.437 1.00 94.38 166 HIS A N 1
ATOM 1301 C CA . HIS A 1 166 ? 1.686 -6.476 -5.423 1.00 94.38 166 HIS A CA 1
ATOM 1302 C C . HIS A 1 166 ? 1.284 -7.845 -4.859 1.00 94.38 166 HIS A C 1
ATOM 1304 O O . HIS A 1 166 ? 0.651 -8.638 -5.554 1.00 94.38 166 HIS A O 1
ATOM 1310 N N . LEU A 1 167 ? 1.582 -8.103 -3.582 1.00 95.75 167 LEU A N 1
ATOM 1311 C CA . LEU A 1 167 ? 1.162 -9.327 -2.893 1.00 95.75 167 LEU A CA 1
ATOM 1312 C C . LEU A 1 167 ? -0.362 -9.388 -2.728 1.00 95.75 167 LEU A C 1
ATOM 1314 O O . LEU A 1 167 ? -0.959 -10.421 -3.016 1.00 95.75 167 LEU A O 1
ATOM 1318 N N . ALA A 1 168 ? -1.011 -8.286 -2.343 1.00 95.25 168 ALA A N 1
ATOM 1319 C CA . ALA A 1 168 ? -2.470 -8.215 -2.258 1.00 95.25 168 ALA A CA 1
ATOM 1320 C C . ALA A 1 168 ? -3.145 -8.501 -3.608 1.00 95.25 168 ALA A C 1
ATOM 1322 O O . ALA A 1 168 ? -4.107 -9.268 -3.667 1.00 95.25 168 ALA A O 1
ATOM 1323 N N . GLN A 1 169 ? -2.595 -7.953 -4.697 1.00 92.19 169 GLN A N 1
ATOM 1324 C CA . GLN A 1 169 ? -3.050 -8.240 -6.056 1.00 92.19 169 GLN A CA 1
ATOM 1325 C C . GLN A 1 169 ? -2.908 -9.729 -6.395 1.00 92.19 169 GLN A C 1
ATOM 1327 O O . GLN A 1 169 ? -3.862 -10.335 -6.880 1.00 92.19 169 GLN A O 1
ATOM 1332 N N . ALA A 1 170 ? -1.757 -10.338 -6.090 1.00 91.50 170 ALA A N 1
ATOM 1333 C CA . ALA A 1 170 ? -1.528 -11.765 -6.319 1.00 91.50 170 ALA A CA 1
ATOM 1334 C C . ALA A 1 170 ? -2.483 -12.653 -5.518 1.00 91.50 170 ALA A C 1
ATOM 1336 O O . ALA A 1 170 ? -2.941 -13.677 -6.016 1.00 91.50 170 ALA A O 1
ATOM 1337 N N . MET A 1 171 ? -2.840 -12.244 -4.303 1.00 93.06 171 MET A N 1
ATOM 1338 C CA . MET A 1 171 ? -3.813 -12.954 -3.471 1.00 93.06 171 MET A CA 1
ATOM 1339 C C . MET A 1 171 ? -5.271 -12.722 -3.908 1.00 93.06 171 MET A C 1
ATOM 1341 O O . MET A 1 171 ? -6.165 -13.435 -3.454 1.00 93.06 171 MET A O 1
ATOM 1345 N N . GLY A 1 172 ? -5.524 -11.789 -4.832 1.00 90.50 172 GLY A N 1
ATOM 1346 C CA . GLY A 1 172 ? -6.863 -11.444 -5.316 1.00 90.50 172 GLY A CA 1
ATOM 1347 C C . GLY A 1 172 ? -7.664 -10.572 -4.347 1.00 90.50 172 GLY A C 1
ATOM 1348 O O . GLY A 1 172 ? -8.892 -10.569 -4.407 1.00 90.50 172 GLY A O 1
ATOM 1349 N N . VAL A 1 173 ? -6.985 -9.855 -3.449 1.00 93.31 173 VAL A N 1
ATOM 1350 C CA . VAL A 1 173 ? -7.606 -8.919 -2.505 1.00 93.31 173 VAL A CA 1
ATOM 1351 C C . VAL A 1 173 ? -7.912 -7.610 -3.226 1.00 93.31 173 VAL A C 1
ATOM 1353 O O . VAL A 1 173 ? -7.110 -7.136 -4.034 1.00 93.31 173 VAL A O 1
ATOM 1356 N N . LYS A 1 174 ? -9.056 -6.992 -2.920 1.00 94.56 174 LYS A N 1
ATOM 1357 C CA . LYS A 1 174 ? -9.397 -5.658 -3.427 1.00 94.56 174 LYS A CA 1
ATOM 1358 C C . LYS A 1 174 ? -8.330 -4.653 -2.992 1.00 94.56 174 LYS A C 1
ATOM 1360 O O . LYS A 1 174 ? -7.939 -4.638 -1.825 1.00 94.56 174 LYS A O 1
ATOM 1365 N N . THR A 1 175 ? -7.865 -3.786 -3.894 1.00 95.94 175 THR A N 1
ATOM 1366 C CA . THR A 1 175 ? -6.831 -2.797 -3.530 1.00 95.94 175 THR A CA 1
ATOM 1367 C C . THR A 1 175 ? -7.159 -1.378 -3.957 1.00 95.94 175 THR A C 1
ATOM 1369 O O . THR A 1 175 ? -7.630 -1.163 -5.072 1.00 95.94 175 THR A O 1
ATOM 1372 N N . VAL A 1 176 ? -6.754 -0.405 -3.147 1.00 97.31 176 VAL A N 1
ATOM 1373 C CA . VAL A 1 176 ? -6.550 0.982 -3.576 1.00 97.31 176 VAL A CA 1
ATOM 1374 C C . VAL A 1 176 ? -5.052 1.274 -3.528 1.00 97.31 176 VAL A C 1
ATOM 1376 O O . VAL A 1 176 ? -4.435 1.213 -2.469 1.00 97.31 176 VAL A O 1
ATOM 1379 N N . SER A 1 177 ? -4.452 1.564 -4.678 1.00 96.94 177 SER A N 1
ATOM 1380 C CA . SER A 1 177 ? -3.010 1.817 -4.786 1.00 96.94 177 SER A CA 1
ATOM 1381 C C . SER A 1 177 ? -2.719 3.270 -5.138 1.00 96.94 177 SER A C 1
ATOM 1383 O O . SER A 1 177 ? -3.402 3.843 -5.986 1.00 96.94 177 SER A O 1
ATOM 1385 N N . LEU A 1 178 ? -1.722 3.864 -4.481 1.00 97.56 178 LEU A N 1
ATOM 1386 C CA . LEU A 1 178 ? -1.342 5.268 -4.643 1.00 97.56 178 LEU A CA 1
ATOM 1387 C C . LEU A 1 178 ? -0.050 5.385 -5.456 1.00 97.56 178 LEU A C 1
ATOM 1389 O O . LEU A 1 178 ? 0.953 4.743 -5.133 1.00 97.56 178 LEU A O 1
ATOM 1393 N N . TRP A 1 179 ? -0.076 6.220 -6.494 1.00 95.38 179 TRP A N 1
ATOM 1394 C CA . TRP A 1 179 ? 1.016 6.348 -7.457 1.00 95.38 179 TRP A CA 1
ATOM 1395 C C . TRP A 1 179 ? 1.388 7.806 -7.709 1.00 95.38 179 TRP A C 1
ATOM 1397 O O . TRP A 1 179 ? 0.530 8.671 -7.888 1.00 95.38 179 TRP A O 1
ATOM 1407 N N . GLY A 1 180 ? 2.692 8.049 -7.798 1.00 93.75 180 GLY A N 1
ATOM 1408 C CA . GLY A 1 180 ? 3.265 9.348 -8.129 1.00 93.75 180 GLY A CA 1
ATOM 1409 C C . GLY A 1 180 ? 4.544 9.173 -8.945 1.00 93.75 180 GLY A C 1
ATOM 1410 O O . GLY A 1 180 ? 4.484 9.236 -10.167 1.00 93.75 180 GLY A O 1
ATOM 1411 N N . PRO A 1 181 ? 5.715 8.921 -8.340 1.00 93.56 181 PRO A N 1
ATOM 1412 C CA . PRO A 1 181 ? 6.959 8.795 -9.105 1.00 93.56 181 PRO A CA 1
ATOM 1413 C C . PRO A 1 181 ? 6.960 7.613 -10.086 1.00 93.56 181 PRO A C 1
ATOM 1415 O O . PRO A 1 181 ? 7.459 7.749 -11.204 1.00 93.56 181 PRO A O 1
ATOM 1418 N N . GLY A 1 182 ? 6.408 6.469 -9.667 1.00 91.56 182 GLY A N 1
ATOM 1419 C CA . GLY A 1 182 ? 6.233 5.272 -10.493 1.00 91.56 182 GLY A CA 1
ATOM 1420 C C . GLY A 1 182 ? 5.017 5.354 -11.419 1.00 91.56 182 GLY A C 1
ATOM 1421 O O . GLY A 1 182 ? 4.185 6.250 -11.298 1.00 91.56 182 GLY A O 1
ATOM 1422 N N . THR A 1 183 ? 4.897 4.391 -12.337 1.00 90.12 183 THR A N 1
ATOM 1423 C CA . THR A 1 183 ? 3.783 4.330 -13.293 1.00 90.12 183 THR A CA 1
ATOM 1424 C C . THR A 1 183 ? 2.982 3.028 -13.173 1.00 90.12 183 THR A C 1
ATOM 1426 O O . THR A 1 183 ? 3.559 1.938 -13.288 1.00 90.12 183 THR A O 1
ATOM 1429 N N . PRO A 1 184 ? 1.647 3.112 -13.018 1.00 90.38 184 PRO A N 1
ATOM 1430 C CA . PRO A 1 184 ? 0.784 1.936 -13.009 1.00 90.38 184 PRO A CA 1
ATOM 1431 C C . PRO A 1 184 ? 0.699 1.266 -14.388 1.00 90.38 184 PRO A C 1
ATOM 1433 O O . PRO A 1 184 ? 0.298 0.111 -14.482 1.00 90.38 184 PRO A O 1
ATOM 1436 N N . LEU A 1 185 ? 1.134 1.931 -15.466 1.00 87.56 185 LEU A N 1
ATOM 1437 C CA . LEU A 1 185 ? 1.226 1.290 -16.778 1.00 87.56 185 LEU A CA 1
ATOM 1438 C C . LEU A 1 185 ? 2.243 0.140 -16.780 1.00 87.56 185 LEU A C 1
ATOM 1440 O O . LEU A 1 185 ? 2.012 -0.869 -17.439 1.00 87.56 185 LEU A O 1
ATOM 1444 N N . SER A 1 186 ? 3.353 0.285 -16.049 1.00 87.44 186 SER A N 1
ATOM 1445 C CA . SER A 1 186 ? 4.430 -0.714 -16.030 1.00 87.44 186 SER A CA 1
ATOM 1446 C C . SER A 1 186 ? 4.268 -1.734 -14.900 1.00 87.44 186 SER A C 1
ATOM 1448 O O . SER A 1 186 ? 4.599 -2.905 -15.087 1.00 87.44 186 SER A O 1
ATOM 1450 N N . TYR A 1 187 ? 3.758 -1.297 -13.744 1.00 89.31 187 TYR A N 1
ATOM 1451 C CA . TYR A 1 187 ? 3.716 -2.099 -12.512 1.00 89.31 187 TYR A CA 1
ATOM 1452 C C . TYR A 1 187 ? 2.314 -2.215 -11.898 1.00 89.31 187 TYR A C 1
ATOM 1454 O O . TYR A 1 187 ? 2.130 -2.899 -10.900 1.00 89.31 187 TYR A O 1
ATOM 1462 N N . GLY A 1 188 ? 1.315 -1.535 -12.450 1.00 88.00 188 GLY A N 1
ATOM 1463 C CA . GLY A 1 188 ? -0.033 -1.532 -11.901 1.00 88.00 188 GLY A CA 1
ATOM 1464 C C . GLY A 1 188 ? -0.796 -2.835 -12.156 1.00 88.00 188 GLY A C 1
ATOM 1465 O O . GLY A 1 188 ? -0.321 -3.744 -12.842 1.00 88.00 188 GLY A O 1
ATOM 1466 N N . PRO A 1 189 ? -2.016 -2.927 -11.609 1.00 86.62 189 PRO A N 1
ATOM 1467 C CA . PRO A 1 189 ? -2.855 -4.106 -11.756 1.00 86.62 189 PRO A CA 1
ATOM 1468 C C . PRO A 1 189 ? -3.302 -4.282 -13.204 1.00 86.62 189 PRO A C 1
ATOM 1470 O O . PRO A 1 189 ? -3.691 -3.325 -13.865 1.00 86.62 189 PRO A O 1
ATOM 1473 N N . SER A 1 190 ? -3.286 -5.515 -13.706 1.00 77.06 190 SER A N 1
ATOM 1474 C CA . SER A 1 190 ? -3.740 -5.815 -15.072 1.00 77.06 190 SER A CA 1
ATOM 1475 C C . SER A 1 190 ? -5.209 -6.252 -15.136 1.00 77.06 190 SER A C 1
ATOM 1477 O O . SER A 1 190 ? -5.870 -6.039 -16.153 1.00 77.06 190 SER A O 1
ATOM 1479 N N . ARG A 1 191 ? -5.729 -6.843 -14.055 1.00 76.69 191 ARG A N 1
ATOM 1480 C CA . ARG A 1 191 ? -7.084 -7.403 -13.912 1.00 76.69 191 ARG A CA 1
ATOM 1481 C C . ARG A 1 191 ? -7.513 -7.335 -12.452 1.00 76.69 191 ARG A C 1
ATOM 1483 O O . ARG A 1 191 ? -6.646 -7.224 -11.596 1.00 76.69 191 ARG A O 1
ATOM 1490 N N . GLY A 1 192 ? -8.812 -7.458 -12.188 1.00 79.94 192 GLY A N 1
ATOM 1491 C CA . GLY A 1 192 ? -9.359 -7.557 -10.839 1.00 79.94 192 GLY A CA 1
ATOM 1492 C C . GLY A 1 192 ? -9.864 -6.230 -10.280 1.00 79.94 192 GLY A C 1
ATOM 1493 O O . GLY A 1 192 ? -9.776 -5.167 -10.904 1.00 79.94 192 GLY A O 1
ATOM 1494 N N . ASP A 1 193 ? -10.395 -6.308 -9.067 1.00 84.56 193 ASP A N 1
ATOM 1495 C CA . ASP A 1 193 ? -10.995 -5.180 -8.364 1.00 84.56 193 ASP A CA 1
ATOM 1496 C C . ASP A 1 193 ? -9.938 -4.329 -7.671 1.00 84.56 193 ASP A C 1
ATOM 1498 O O . ASP A 1 193 ? -9.765 -4.329 -6.451 1.00 84.56 193 ASP A O 1
ATOM 1502 N N . HIS A 1 194 ? -9.236 -3.564 -8.497 1.00 90.50 194 HIS A N 1
ATOM 1503 C CA . HIS A 1 194 ? -8.210 -2.640 -8.055 1.00 90.50 194 HIS A CA 1
ATOM 1504 C C . HIS A 1 194 ? -8.538 -1.232 -8.530 1.00 90.50 194 HIS A C 1
ATOM 1506 O O . HIS A 1 194 ? -8.898 -1.016 -9.692 1.00 90.50 194 HIS A O 1
ATOM 1512 N N . VAL A 1 195 ? -8.373 -0.268 -7.632 1.00 92.31 195 VAL A N 1
ATOM 1513 C CA . VAL A 1 195 ? -8.386 1.151 -7.963 1.00 92.31 195 VAL A CA 1
ATOM 1514 C C . VAL A 1 195 ? -6.970 1.695 -7.854 1.00 92.31 195 VAL A C 1
ATOM 1516 O O . VAL A 1 195 ? -6.255 1.462 -6.879 1.00 92.31 195 VAL A O 1
ATOM 1519 N N . VAL A 1 196 ? -6.557 2.420 -8.878 1.00 93.94 196 VAL A N 1
ATOM 1520 C CA . VAL A 1 196 ? -5.297 3.149 -8.940 1.00 93.94 196 VAL A CA 1
ATOM 1521 C C . VAL A 1 196 ? -5.616 4.620 -8.777 1.00 93.94 196 VAL A C 1
ATOM 1523 O O . VAL A 1 196 ? -6.405 5.159 -9.542 1.00 93.94 196 VAL A O 1
ATOM 1526 N N . VAL A 1 197 ? -5.021 5.267 -7.783 1.00 94.44 197 VAL A N 1
ATOM 1527 C CA . VAL A 1 197 ? -5.124 6.710 -7.567 1.00 94.44 197 VAL A CA 1
ATOM 1528 C C . VAL A 1 197 ? -3.776 7.322 -7.894 1.00 94.44 197 VAL A C 1
ATOM 1530 O O . VAL A 1 197 ? -2.760 6.958 -7.299 1.00 94.44 197 VAL A O 1
ATOM 1533 N N . ARG A 1 198 ? -3.760 8.255 -8.842 1.00 93.00 198 ARG A N 1
ATOM 1534 C CA . ARG A 1 198 ? -2.544 8.974 -9.215 1.00 93.00 198 ARG A CA 1
ATOM 1535 C C . ARG A 1 198 ? -2.816 10.425 -9.539 1.00 93.00 198 ARG A C 1
ATOM 1537 O O . ARG A 1 198 ? -3.936 10.801 -9.879 1.00 93.00 198 ARG A O 1
ATOM 1544 N N . THR A 1 199 ? -1.766 11.225 -9.515 1.00 88.38 199 THR A N 1
ATOM 1545 C CA . THR A 1 199 ? -1.802 12.597 -10.019 1.00 88.38 199 THR A CA 1
ATOM 1546 C C . THR A 1 199 ? -1.224 12.661 -11.428 1.00 88.38 199 THR A C 1
ATOM 1548 O O . THR A 1 199 ? -0.292 11.937 -11.773 1.00 88.38 199 THR A O 1
ATOM 1551 N N . ASN A 1 200 ? -1.806 13.507 -12.272 1.00 86.19 200 ASN A N 1
ATOM 1552 C CA . ASN A 1 200 ? -1.206 13.921 -13.532 1.00 86.19 200 ASN A CA 1
ATOM 1553 C C . ASN A 1 200 ? -0.564 15.289 -13.308 1.00 86.19 200 ASN A C 1
ATOM 1555 O O . ASN A 1 200 ? -1.232 16.319 -13.363 1.00 86.19 200 ASN A O 1
ATOM 1559 N N . ILE A 1 201 ? 0.727 15.273 -12.994 1.00 87.94 201 ILE A N 1
ATOM 1560 C CA . ILE A 1 201 ? 1.548 16.463 -12.783 1.00 87.94 201 ILE A CA 1
ATOM 1561 C C . ILE A 1 201 ? 2.781 16.363 -13.675 1.00 87.94 201 ILE A C 1
ATOM 1563 O O . ILE A 1 201 ? 3.296 15.274 -13.901 1.00 87.94 201 ILE A O 1
ATOM 1567 N N . TYR A 1 202 ? 3.267 17.497 -14.172 1.00 86.81 202 TYR A N 1
ATOM 1568 C CA . TYR A 1 202 ? 4.339 17.588 -15.168 1.00 86.81 202 TYR A CA 1
ATOM 1569 C C . TYR A 1 202 ? 5.614 16.787 -14.840 1.00 86.81 202 TYR A C 1
ATOM 1571 O O . TYR A 1 202 ? 6.361 16.427 -15.745 1.00 86.81 202 TYR A O 1
ATOM 1579 N N . CYS A 1 203 ? 5.892 16.525 -13.558 1.00 88.44 203 CYS A N 1
ATOM 1580 C CA . CYS A 1 203 ? 7.086 15.815 -13.108 1.00 88.44 203 CYS A CA 1
ATOM 1581 C C . CYS A 1 203 ? 6.889 14.307 -12.886 1.00 88.44 203 CYS A C 1
ATOM 1583 O O . CYS A 1 203 ? 7.830 13.662 -12.438 1.00 88.44 203 CYS A O 1
ATOM 1585 N N . SER A 1 204 ? 5.700 13.748 -13.127 1.00 90.94 204 SER A N 1
ATOM 1586 C CA . SER A 1 204 ? 5.358 12.346 -12.854 1.00 90.94 204 SER A CA 1
ATOM 1587 C C . SER A 1 204 ? 4.728 11.682 -14.092 1.00 90.94 204 SER A C 1
ATOM 1589 O O . SER A 1 204 ? 3.906 12.308 -14.759 1.00 90.94 204 SER A O 1
ATOM 1591 N N . PRO A 1 205 ? 5.069 10.416 -14.401 1.00 91.25 205 PRO A N 1
ATOM 1592 C CA . PRO A 1 205 ? 6.053 9.573 -13.719 1.00 91.25 205 PRO A CA 1
ATOM 1593 C C . PRO A 1 205 ? 7.490 10.043 -13.992 1.00 91.25 205 PRO A C 1
ATOM 1595 O O . PRO A 1 205 ? 7.801 10.553 -15.064 1.00 91.25 205 PRO A O 1
ATOM 1598 N N . CYS A 1 206 ? 8.381 9.855 -13.025 1.00 90.56 206 CYS A N 1
ATOM 1599 C CA . CYS A 1 206 ? 9.800 10.214 -13.150 1.00 90.56 206 CYS A CA 1
ATOM 1600 C C . CYS A 1 206 ? 10.749 9.096 -12.735 1.00 90.56 206 CYS A C 1
ATOM 1602 O O . CYS A 1 206 ? 11.915 9.093 -13.134 1.00 90.56 206 CYS A O 1
ATOM 1604 N N . LEU A 1 207 ? 10.257 8.123 -11.976 1.00 87.38 207 LEU A N 1
ATOM 1605 C CA . LEU A 1 207 ? 11.072 7.025 -11.506 1.00 87.38 207 LEU A CA 1
ATOM 1606 C C . LEU A 1 207 ? 11.452 6.112 -12.678 1.00 87.38 207 LEU A C 1
ATOM 1608 O O . LEU A 1 207 ? 10.590 5.686 -13.445 1.00 87.38 207 LEU A O 1
ATOM 1612 N N . TYR A 1 208 ? 12.748 5.829 -12.820 1.00 81.12 208 TYR A N 1
ATOM 1613 C CA . TYR A 1 208 ? 13.352 5.057 -13.922 1.00 81.12 208 TYR A CA 1
ATOM 1614 C C . TYR A 1 208 ? 13.285 5.698 -15.325 1.00 81.12 208 TYR A C 1
ATOM 1616 O O . TYR A 1 208 ? 13.734 5.077 -16.299 1.00 81.12 208 TYR A O 1
ATOM 1624 N N . LEU A 1 209 ? 12.758 6.924 -15.432 1.00 82.44 209 LEU A N 1
ATOM 1625 C CA . LEU A 1 209 ? 12.648 7.684 -16.686 1.00 82.44 209 LEU A CA 1
ATOM 1626 C C . LEU A 1 209 ? 13.628 8.858 -16.766 1.00 82.44 209 LEU A C 1
ATOM 1628 O O . LEU A 1 209 ? 14.009 9.258 -17.861 1.00 82.44 209 LEU A O 1
ATOM 1632 N N . THR A 1 210 ? 14.045 9.395 -15.622 1.00 81.44 210 THR A N 1
ATOM 1633 C CA . THR A 1 210 ? 15.038 10.468 -15.526 1.00 81.44 210 THR A CA 1
ATOM 1634 C C . THR A 1 210 ? 15.998 10.192 -14.374 1.00 81.44 210 THR A C 1
ATOM 1636 O O . THR A 1 210 ? 15.589 9.661 -13.343 1.00 81.44 210 THR A O 1
ATOM 1639 N N . ASP A 1 211 ? 17.263 10.584 -14.531 1.00 81.56 211 ASP A N 1
ATOM 1640 C CA . ASP A 1 211 ? 18.267 10.505 -13.463 1.00 81.56 211 ASP A CA 1
ATOM 1641 C C . ASP A 1 211 ? 17.977 11.503 -12.334 1.00 81.56 211 ASP A C 1
ATOM 1643 O O . ASP A 1 211 ? 18.352 11.286 -11.182 1.00 81.56 211 ASP A O 1
ATOM 1647 N N . ARG A 1 212 ? 17.312 12.622 -12.658 1.00 84.19 212 ARG A N 1
ATOM 1648 C CA . ARG A 1 212 ? 16.909 13.648 -11.690 1.00 84.19 212 ARG A CA 1
ATOM 1649 C C . ARG A 1 212 ? 15.507 14.163 -12.014 1.00 84.19 212 ARG A C 1
ATOM 1651 O O . ARG A 1 212 ? 15.317 14.800 -13.054 1.00 84.19 212 ARG A O 1
ATOM 1658 N N . PRO A 1 213 ? 14.510 13.932 -11.144 1.00 85.88 213 PRO A N 1
ATOM 1659 C CA . PRO A 1 213 ? 13.175 14.467 -11.360 1.00 85.88 213 PRO A CA 1
ATOM 1660 C C . PRO A 1 213 ? 13.168 16.000 -11.219 1.00 85.88 213 PRO A C 1
ATOM 1662 O O . PRO A 1 213 ? 13.886 16.532 -10.368 1.00 85.88 213 PRO A O 1
ATOM 1665 N N . PRO A 1 214 ? 12.315 16.729 -11.966 1.00 86.12 214 PRO A N 1
ATOM 1666 C CA . PRO A 1 214 ? 12.189 18.185 -11.840 1.00 86.12 214 PRO A CA 1
ATOM 1667 C C . PRO A 1 214 ? 11.869 18.668 -10.416 1.00 86.12 214 PRO A C 1
ATOM 1669 O O . PRO A 1 214 ? 12.340 19.720 -9.997 1.00 86.12 214 PRO A O 1
ATOM 1672 N N . CYS A 1 215 ? 11.126 17.868 -9.642 1.00 89.75 215 CYS A N 1
ATOM 1673 C CA . CYS A 1 215 ? 10.807 18.149 -8.239 1.00 89.75 215 CYS A CA 1
ATOM 1674 C C . CYS A 1 215 ? 11.930 17.788 -7.250 1.00 89.75 215 CYS A C 1
ATOM 1676 O O . CYS A 1 215 ? 11.722 17.889 -6.047 1.00 89.75 215 CYS A O 1
ATOM 1678 N N . ARG A 1 216 ? 13.096 17.323 -7.724 1.00 88.69 216 ARG A N 1
ATOM 1679 C CA . ARG A 1 216 ? 14.254 16.927 -6.896 1.00 88.69 216 ARG A CA 1
ATOM 1680 C C . ARG A 1 216 ? 13.935 15.902 -5.796 1.00 88.69 216 ARG A C 1
ATOM 1682 O O . ARG A 1 216 ? 14.591 15.887 -4.763 1.00 88.69 216 ARG A O 1
ATOM 1689 N N . GLY A 1 217 ? 12.932 15.053 -6.020 1.00 86.31 217 GLY A N 1
ATOM 1690 C CA . GLY A 1 217 ? 12.509 14.034 -5.058 1.00 86.31 217 GLY A CA 1
ATOM 1691 C C . GLY A 1 217 ? 11.499 14.523 -4.018 1.00 86.31 217 GLY A C 1
ATOM 1692 O O . GLY A 1 217 ? 11.057 13.721 -3.207 1.00 86.31 217 GLY A O 1
ATOM 1693 N N . ASP A 1 218 ? 11.036 15.777 -4.084 1.00 90.50 218 ASP A N 1
ATOM 1694 C CA . ASP A 1 218 ? 10.054 16.351 -3.145 1.00 90.50 218 ASP A CA 1
ATOM 1695 C C . ASP A 1 218 ? 8.623 15.785 -3.293 1.00 90.50 218 ASP A C 1
ATOM 1697 O O . ASP A 1 218 ? 7.665 16.370 -2.797 1.00 90.50 218 ASP A O 1
ATOM 1701 N N . ASN A 1 219 ? 8.461 14.690 -4.046 1.00 92.38 219 ASN A N 1
ATOM 1702 C CA . ASN A 1 219 ? 7.234 13.908 -4.218 1.00 92.38 219 ASN A CA 1
ATOM 1703 C C . ASN A 1 219 ? 5.919 14.709 -4.329 1.00 92.38 219 ASN A C 1
ATOM 1705 O O . ASN A 1 219 ? 4.875 14.269 -3.846 1.00 92.38 219 ASN A O 1
ATOM 1709 N N . LEU A 1 220 ? 5.947 15.851 -5.033 1.00 93.75 220 LEU A N 1
ATOM 1710 C CA . LEU A 1 220 ? 4.781 16.722 -5.259 1.00 93.75 220 LEU A CA 1
ATOM 1711 C C . LEU A 1 220 ? 3.558 15.949 -5.774 1.00 93.75 220 LEU A C 1
ATOM 1713 O O . LEU A 1 220 ? 2.434 16.212 -5.363 1.00 93.75 220 LEU A O 1
ATOM 1717 N N . CYS A 1 221 ? 3.793 14.951 -6.628 1.00 93.69 221 CYS A N 1
ATOM 1718 C CA . CYS A 1 221 ? 2.778 14.032 -7.131 1.00 93.69 221 CYS A CA 1
ATOM 1719 C C . CYS A 1 221 ? 2.061 13.245 -6.022 1.00 93.69 221 CYS A C 1
ATOM 1721 O O . CYS A 1 221 ? 0.840 13.121 -6.070 1.00 93.69 221 CYS A O 1
ATOM 1723 N N . MET A 1 222 ? 2.780 12.749 -5.012 1.00 96.38 222 MET A N 1
ATOM 1724 C CA . MET A 1 222 ? 2.173 12.056 -3.874 1.00 96.38 222 MET A CA 1
ATOM 1725 C C . MET A 1 222 ? 1.439 13.048 -2.972 1.00 96.38 222 MET A C 1
ATOM 1727 O O . MET A 1 222 ? 0.275 12.831 -2.649 1.00 96.38 222 MET A O 1
ATOM 1731 N N . LYS A 1 223 ? 2.078 14.168 -2.612 1.00 95.00 223 LYS A N 1
ATOM 1732 C CA . LYS A 1 223 ? 1.479 15.219 -1.763 1.00 95.00 223 LYS A CA 1
ATOM 1733 C C . LYS A 1 223 ? 0.165 15.771 -2.322 1.00 95.00 223 LYS A C 1
ATOM 1735 O O . LYS A 1 223 ? -0.710 16.164 -1.560 1.00 95.00 223 LYS A O 1
ATOM 1740 N N . ALA A 1 224 ? 0.032 15.784 -3.644 1.00 93.56 224 ALA A N 1
ATOM 1741 C CA . ALA A 1 224 ? -1.157 16.244 -4.342 1.00 93.56 224 ALA A CA 1
ATOM 1742 C C . ALA A 1 224 ? -2.353 15.278 -4.293 1.00 93.56 224 ALA A C 1
ATOM 1744 O O . ALA A 1 224 ? -3.455 15.689 -4.648 1.00 93.56 224 ALA A O 1
ATOM 1745 N N . ILE A 1 225 ? -2.177 14.016 -3.885 1.00 94.75 225 ILE A N 1
ATOM 1746 C CA . ILE A 1 225 ? -3.295 13.080 -3.714 1.00 94.75 225 ILE A CA 1
ATOM 1747 C C . ILE A 1 225 ? -4.040 13.460 -2.422 1.00 94.75 225 ILE A C 1
ATOM 1749 O O . ILE A 1 225 ? -3.462 13.320 -1.342 1.00 94.75 225 ILE A O 1
ATOM 1753 N N . PRO A 1 226 ? -5.302 13.927 -2.479 1.00 93.06 226 PRO A N 1
ATOM 1754 C CA . PRO A 1 226 ? -6.045 14.287 -1.282 1.00 93.06 226 PRO A CA 1
ATOM 1755 C C . PRO A 1 226 ? -6.667 13.049 -0.628 1.00 93.06 226 PRO A C 1
ATOM 1757 O O . PRO A 1 226 ? -7.048 12.091 -1.305 1.00 93.06 226 PRO A O 1
ATOM 1760 N N . VAL A 1 227 ? -6.860 13.106 0.694 1.00 95.12 227 VAL A N 1
ATOM 1761 C CA . VAL A 1 227 ? -7.528 12.041 1.469 1.00 95.12 227 VAL A CA 1
ATOM 1762 C C . VAL A 1 227 ? -8.913 11.715 0.905 1.00 95.12 227 VAL A C 1
ATOM 1764 O O . VAL A 1 227 ? -9.265 10.547 0.761 1.00 95.12 227 VAL A O 1
ATOM 1767 N N . SER A 1 228 ? -9.673 12.738 0.506 1.00 90.94 228 SER A N 1
ATOM 1768 C CA . SER A 1 228 ? -10.995 12.579 -0.112 1.00 90.94 228 SER A CA 1
ATOM 1769 C C . SER A 1 228 ? -10.960 11.781 -1.418 1.00 90.94 228 SER A C 1
ATOM 1771 O O . SER A 1 228 ? -11.867 10.994 -1.673 1.00 90.94 228 SER A O 1
ATOM 1773 N N . GLY A 1 229 ? -9.903 11.934 -2.222 1.00 89.00 229 GLY A N 1
ATOM 1774 C CA . GLY A 1 229 ? -9.714 11.165 -3.452 1.00 89.00 229 GLY A CA 1
ATOM 1775 C C . GLY A 1 229 ? -9.527 9.674 -3.172 1.00 89.00 229 GLY A C 1
ATOM 1776 O O . GLY A 1 229 ? -10.096 8.835 -3.869 1.00 89.00 229 GLY A O 1
ATOM 1777 N N . VAL A 1 230 ? -8.790 9.339 -2.108 1.00 95.44 230 VAL A N 1
ATOM 1778 C CA . VAL A 1 230 ? -8.595 7.949 -1.671 1.00 95.44 230 VAL A CA 1
ATOM 1779 C C . VAL A 1 230 ? -9.883 7.370 -1.080 1.00 95.44 230 VAL A C 1
ATOM 1781 O O . VAL A 1 230 ? -10.261 6.258 -1.434 1.00 95.44 230 VAL A O 1
ATOM 1784 N N . LEU A 1 231 ? -10.615 8.124 -0.255 1.00 93.00 231 LEU A N 1
ATOM 1785 C CA . LEU A 1 231 ? -11.916 7.690 0.274 1.00 93.00 231 LEU A CA 1
ATOM 1786 C C . LEU A 1 231 ? -12.933 7.429 -0.848 1.00 93.00 231 LEU A C 1
ATOM 1788 O O . LEU A 1 231 ? -13.576 6.382 -0.860 1.00 93.00 231 LEU A O 1
ATOM 1792 N N . GLY A 1 232 ? -13.016 8.313 -1.847 1.00 89.94 232 GLY A N 1
ATOM 1793 C CA . GLY A 1 232 ? -13.874 8.103 -3.016 1.00 89.94 232 GLY A CA 1
ATOM 1794 C C . GLY A 1 232 ? -13.488 6.859 -3.831 1.00 89.94 232 GLY A C 1
ATOM 1795 O O . GLY A 1 232 ? -14.361 6.167 -4.362 1.00 89.94 232 GLY A O 1
ATOM 1796 N N . ALA A 1 233 ? -12.192 6.527 -3.892 1.00 90.69 233 ALA A N 1
ATOM 1797 C CA . ALA A 1 233 ? -11.711 5.281 -4.489 1.00 90.69 233 ALA A CA 1
ATOM 1798 C C . ALA A 1 233 ? -12.210 4.048 -3.717 1.00 90.69 233 ALA A C 1
ATOM 1800 O O . ALA A 1 233 ? -12.695 3.097 -4.335 1.00 90.69 233 ALA A O 1
ATOM 1801 N N . VAL A 1 234 ? -12.146 4.088 -2.381 1.00 92.56 234 VAL A N 1
ATOM 1802 C CA . VAL A 1 234 ? -12.659 3.027 -1.498 1.00 92.56 234 VAL A CA 1
ATOM 1803 C C . VAL A 1 234 ? -14.164 2.827 -1.700 1.00 92.56 234 VAL A C 1
ATOM 1805 O O . VAL A 1 234 ? -14.600 1.711 -1.979 1.00 92.56 234 VAL A O 1
ATOM 1808 N N . GLU A 1 235 ? -14.956 3.900 -1.657 1.00 88.88 235 GLU A N 1
ATOM 1809 C CA . GLU A 1 235 ? -16.415 3.842 -1.850 1.00 88.88 235 GLU A CA 1
ATOM 1810 C C . GLU A 1 235 ? -16.804 3.290 -3.230 1.00 88.88 235 GLU A C 1
ATOM 1812 O O . GLU A 1 235 ? -17.791 2.565 -3.391 1.00 88.88 235 GLU A O 1
ATOM 1817 N N . ARG A 1 236 ? -16.041 3.632 -4.274 1.00 85.38 236 ARG A N 1
ATOM 1818 C CA . ARG A 1 236 ? -16.282 3.111 -5.625 1.00 85.38 236 ARG A CA 1
ATOM 1819 C C . ARG A 1 236 ? -16.006 1.614 -5.706 1.00 85.38 236 ARG A C 1
ATOM 1821 O O . ARG A 1 236 ? -16.742 0.905 -6.388 1.00 85.38 236 ARG A O 1
ATOM 1828 N N . LEU A 1 237 ? -14.979 1.143 -5.006 1.00 86.81 237 LEU A N 1
ATOM 1829 C CA . LEU A 1 237 ? -14.623 -0.268 -4.963 1.00 86.81 237 LEU A CA 1
ATOM 1830 C C . LEU A 1 237 ? -15.634 -1.101 -4.162 1.00 86.81 237 LEU A C 1
ATOM 1832 O O . LEU A 1 237 ? -15.951 -2.223 -4.552 1.00 86.81 237 LEU A O 1
ATOM 1836 N N . GLN A 1 238 ? -16.188 -0.534 -3.087 1.00 83.50 238 GLN A N 1
ATOM 1837 C CA . GLN A 1 238 ? -17.245 -1.158 -2.284 1.00 83.50 238 GLN A CA 1
ATOM 1838 C C . GLN A 1 238 ? -18.553 -1.334 -3.063 1.00 83.50 238 GLN A C 1
ATOM 1840 O O . GLN A 1 238 ? -19.209 -2.360 -2.928 1.00 83.50 238 GLN A O 1
ATOM 1845 N N . ARG A 1 239 ? -18.914 -0.373 -3.925 1.00 79.75 239 ARG A N 1
ATOM 1846 C CA . ARG A 1 239 ? -20.123 -0.455 -4.764 1.00 79.75 239 ARG A CA 1
ATOM 1847 C C . ARG A 1 239 ? -20.063 -1.529 -5.856 1.00 79.75 239 ARG A C 1
ATOM 1849 O O . ARG A 1 239 ? -21.090 -1.814 -6.468 1.00 79.75 239 ARG A O 1
ATOM 1856 N N . ARG A 1 240 ? -18.897 -2.124 -6.135 1.00 72.44 240 ARG A N 1
ATOM 1857 C CA . ARG A 1 240 ? -18.795 -3.246 -7.079 1.00 72.44 240 ARG A CA 1
ATOM 1858 C C . ARG A 1 240 ? -19.207 -4.540 -6.375 1.00 72.44 240 ARG A C 1
ATOM 1860 O O . ARG A 1 240 ? -18.477 -5.040 -5.518 1.00 72.44 240 ARG A O 1
ATOM 1867 N N . GLY A 1 241 ? -20.382 -5.046 -6.748 1.00 54.91 241 GLY A N 1
ATOM 1868 C CA . GLY A 1 241 ? -20.958 -6.283 -6.215 1.00 54.91 241 GLY A CA 1
ATOM 1869 C C . GLY A 1 241 ? -20.346 -7.574 -6.773 1.00 54.91 241 GLY A C 1
ATOM 1870 O O . GLY A 1 241 ? -20.417 -8.592 -6.097 1.00 54.91 241 GLY A O 1
ATOM 1871 N N . GLU A 1 242 ? -19.703 -7.546 -7.948 1.00 55.06 242 GLU A N 1
ATOM 1872 C CA . GLU A 1 242 ? -19.125 -8.746 -8.575 1.00 55.06 242 GLU A CA 1
ATOM 1873 C C . GLU A 1 242 ? -17.589 -8.680 -8.681 1.00 55.06 242 GLU A C 1
ATOM 1875 O O . GLU A 1 242 ? -17.064 -7.708 -9.238 1.00 55.06 242 GLU A O 1
ATOM 1880 N N . PRO A 1 243 ? -16.870 -9.711 -8.186 1.00 59.66 243 PRO A N 1
ATOM 1881 C CA . PRO A 1 243 ? -15.430 -9.860 -8.359 1.00 59.66 243 PRO A CA 1
ATOM 1882 C C . PRO A 1 243 ? -14.997 -9.981 -9.825 1.00 59.66 243 PRO A C 1
ATOM 1884 O O . PRO A 1 243 ? -15.638 -10.669 -10.614 1.00 59.66 243 PRO A O 1
ATOM 1887 N N . GLY A 1 244 ? -13.841 -9.406 -10.176 1.00 61.19 244 GLY A N 1
ATOM 1888 C CA . GLY A 1 244 ? -13.150 -9.717 -11.442 1.00 61.19 244 GLY A CA 1
ATOM 1889 C C . GLY A 1 244 ? -13.298 -8.687 -12.566 1.00 61.19 244 GLY A C 1
ATOM 1890 O O . GLY A 1 244 ? -12.965 -8.978 -13.717 1.00 61.19 244 GLY A O 1
ATOM 1891 N N . GLY A 1 245 ? -13.746 -7.469 -12.256 1.00 67.81 245 GLY A N 1
ATOM 1892 C CA . GLY A 1 245 ? -13.807 -6.385 -13.236 1.00 67.81 245 GLY A CA 1
ATOM 1893 C C . GLY A 1 245 ? -12.428 -5.896 -13.710 1.00 67.81 245 GLY A C 1
ATOM 1894 O O . GLY A 1 245 ? -11.379 -6.270 -13.188 1.00 67.81 245 GLY A 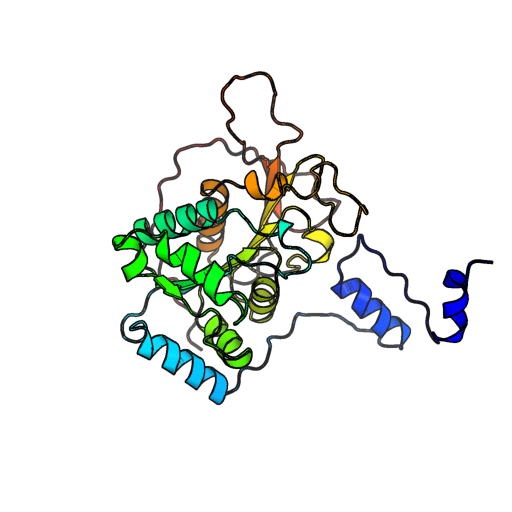O 1
ATOM 1895 N N . SER A 1 246 ? -12.408 -5.009 -14.711 1.00 74.06 246 SER A N 1
ATOM 1896 C CA . SER A 1 246 ? -11.178 -4.289 -15.074 1.00 74.06 246 SER A CA 1
ATOM 1897 C C . SER A 1 246 ? -10.773 -3.302 -13.969 1.00 74.06 246 SER A C 1
ATOM 1899 O O . SER A 1 246 ? -11.673 -2.720 -13.343 1.00 74.06 246 SER A O 1
ATOM 1901 N N . PRO A 1 247 ? -9.461 -3.064 -13.768 1.00 78.44 247 PRO A N 1
ATOM 1902 C CA . PRO A 1 247 ? -8.984 -2.040 -12.852 1.00 78.44 247 PRO A CA 1
ATOM 1903 C C . PRO A 1 247 ? -9.500 -0.655 -13.238 1.00 78.44 247 PRO A C 1
ATOM 1905 O O . PRO A 1 247 ? -9.642 -0.331 -14.423 1.00 78.44 247 PRO A O 1
ATOM 1908 N N . ILE A 1 248 ? -9.759 0.161 -12.223 1.00 81.75 248 ILE A N 1
ATOM 1909 C CA . ILE A 1 248 ? -10.181 1.551 -12.378 1.00 81.75 248 ILE A CA 1
ATOM 1910 C C . ILE A 1 248 ? -8.985 2.438 -12.068 1.00 81.75 248 ILE A C 1
ATOM 1912 O O . ILE A 1 248 ? -8.343 2.285 -11.036 1.00 81.75 248 ILE A O 1
ATOM 1916 N N . GLU A 1 249 ? -8.710 3.398 -12.933 1.00 82.94 249 GLU A N 1
ATOM 1917 C CA . GLU A 1 249 ? -7.724 4.437 -12.687 1.00 82.94 249 GLU A CA 1
ATOM 1918 C C . GLU A 1 249 ? -8.447 5.759 -12.423 1.00 82.94 249 GLU A C 1
ATOM 1920 O O . GLU A 1 249 ? -9.238 6.224 -13.242 1.00 82.94 249 GLU A O 1
ATOM 1925 N N . ILE A 1 250 ? -8.187 6.348 -11.261 1.00 82.44 250 ILE A N 1
ATOM 1926 C CA . ILE A 1 250 ? -8.596 7.693 -10.875 1.00 82.44 250 ILE A CA 1
ATOM 1927 C C . ILE A 1 250 ? -7.377 8.592 -11.032 1.00 82.44 250 ILE A C 1
ATOM 1929 O O . ILE A 1 250 ? -6.349 8.404 -10.374 1.00 82.44 250 ILE A O 1
ATOM 1933 N N . VAL A 1 251 ? -7.511 9.581 -11.906 1.00 82.50 251 VAL A N 1
ATOM 1934 C CA . VAL A 1 251 ? -6.481 10.575 -12.174 1.00 82.50 251 VAL A CA 1
ATOM 1935 C C . VAL A 1 251 ? -6.909 11.905 -11.563 1.00 82.50 251 VAL A C 1
ATOM 1937 O O . VAL A 1 251 ? -8.042 12.352 -11.717 1.00 82.50 251 VAL A O 1
ATOM 1940 N N . ILE A 1 252 ? -5.998 12.535 -10.833 1.00 81.00 252 ILE A N 1
ATOM 1941 C CA . ILE A 1 252 ? -6.147 13.903 -10.333 1.00 81.00 252 ILE A CA 1
ATOM 1942 C C . ILE A 1 252 ? -5.286 14.783 -11.234 1.00 81.00 252 ILE A C 1
ATOM 1944 O O . ILE A 1 252 ? -4.058 14.743 -11.140 1.00 81.00 252 ILE A O 1
ATOM 1948 N N . ASP A 1 253 ? -5.910 15.506 -12.163 1.00 76.38 253 ASP A N 1
ATOM 1949 C CA . ASP A 1 253 ? -5.183 16.288 -13.163 1.00 76.38 253 ASP A CA 1
ATOM 1950 C C . ASP A 1 253 ? -4.817 17.677 -12.647 1.00 76.38 253 ASP A C 1
ATOM 1952 O O . ASP A 1 253 ? -5.681 18.519 -12.415 1.00 76.38 253 ASP A O 1
ATOM 1956 N N . LEU A 1 254 ? -3.515 17.905 -12.479 1.00 75.81 254 LEU A N 1
ATOM 1957 C CA . LEU A 1 254 ? -2.958 19.186 -12.059 1.00 75.81 254 LEU A CA 1
ATOM 1958 C C . LEU A 1 254 ? -2.330 19.968 -13.215 1.00 75.81 254 LEU A C 1
ATOM 1960 O O . LEU A 1 254 ? -2.035 21.147 -13.048 1.00 75.81 254 LEU A O 1
ATOM 1964 N N . ASN A 1 255 ? -2.131 19.346 -14.379 1.00 66.50 255 ASN A N 1
ATOM 1965 C CA . ASN A 1 255 ? -1.558 20.022 -15.546 1.00 66.50 255 ASN A CA 1
ATOM 1966 C C . ASN A 1 255 ? -2.590 20.893 -16.276 1.00 66.50 255 ASN A C 1
ATOM 1968 O O . ASN A 1 255 ? -2.212 21.856 -16.936 1.00 66.50 255 ASN A O 1
ATOM 1972 N N . HIS A 1 256 ? -3.878 20.571 -16.138 1.00 58.44 256 HIS A N 1
ATOM 1973 C CA . HIS A 1 256 ?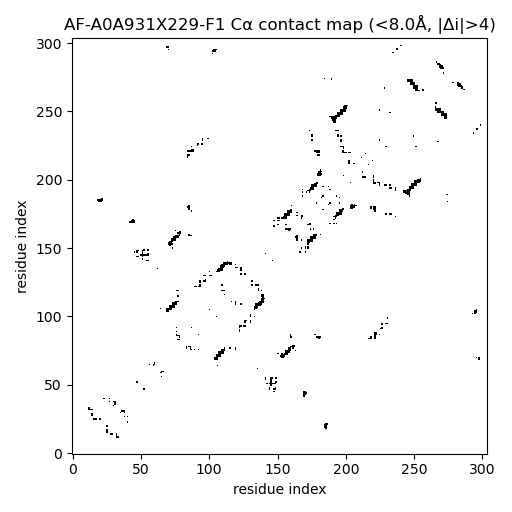 -4.987 21.310 -16.752 1.00 58.44 256 HIS A CA 1
ATOM 1974 C C . HIS A 1 256 ? -5.851 22.066 -15.729 1.00 58.44 256 HIS A C 1
ATOM 1976 O O . HIS A 1 256 ? -6.942 22.525 -16.061 1.00 58.44 256 HIS A O 1
ATOM 1982 N N . ALA A 1 257 ? -5.391 22.196 -14.480 1.00 50.94 257 ALA A N 1
ATOM 1983 C CA . ALA A 1 257 ? -6.068 23.027 -13.492 1.00 50.94 257 ALA A CA 1
ATOM 1984 C C . ALA A 1 257 ? -5.921 24.508 -13.889 1.00 50.94 257 ALA A C 1
ATOM 1986 O O . ALA A 1 257 ? -4.806 25.005 -14.043 1.00 50.94 257 ALA A O 1
ATOM 1987 N N . ASN A 1 258 ? -7.040 25.217 -14.076 1.00 40.56 258 ASN A N 1
ATOM 1988 C CA . ASN A 1 258 ? -7.027 26.649 -14.383 1.00 40.56 258 ASN A CA 1
ATOM 1989 C C . ASN A 1 258 ? -6.319 27.422 -13.256 1.00 40.56 258 ASN A C 1
ATOM 1991 O O . ASN A 1 258 ? -6.827 27.507 -12.142 1.00 40.56 258 ASN A O 1
ATOM 1995 N N . PHE A 1 259 ? -5.171 28.033 -13.562 1.00 41.09 259 PHE A N 1
ATOM 1996 C CA . PHE A 1 259 ? -4.356 28.848 -12.645 1.00 41.09 259 PHE A CA 1
ATOM 1997 C C . PHE A 1 259 ? -5.005 30.197 -12.237 1.00 41.09 259 PHE A C 1
ATOM 1999 O O . PHE A 1 259 ? -4.338 31.037 -11.640 1.00 41.09 259 PHE A O 1
ATOM 2006 N N . GLY A 1 260 ? -6.277 30.435 -12.580 1.00 37.47 260 GLY A N 1
ATOM 2007 C CA . GLY A 1 260 ? -6.935 31.744 -12.478 1.00 37.47 260 GLY A CA 1
ATOM 2008 C C . GLY A 1 260 ? -7.666 32.049 -11.166 1.00 37.47 260 GLY A C 1
ATOM 2009 O O . GLY A 1 260 ? -7.849 33.223 -10.862 1.00 37.47 260 GLY A O 1
ATOM 2010 N N . ASP A 1 261 ? -8.046 31.044 -10.370 1.00 33.62 261 ASP A N 1
ATOM 2011 C CA . ASP A 1 261 ? -8.869 31.263 -9.174 1.00 33.62 261 ASP A CA 1
ATOM 2012 C C . ASP A 1 261 ? -8.085 30.976 -7.888 1.00 33.62 261 ASP A C 1
ATOM 2014 O O . ASP A 1 261 ? -7.534 29.894 -7.689 1.00 33.62 261 ASP A O 1
ATOM 2018 N N . ALA A 1 262 ? -8.060 31.960 -6.985 1.00 30.16 262 ALA A N 1
ATOM 2019 C CA . ALA A 1 262 ? -7.279 32.013 -5.743 1.00 30.16 262 ALA A CA 1
ATOM 2020 C C . ALA A 1 262 ? -7.670 30.979 -4.657 1.00 30.16 262 ALA A C 1
ATOM 2022 O O . ALA A 1 262 ? -7.347 31.145 -3.481 1.00 30.16 262 ALA A O 1
ATOM 2023 N N . VAL A 1 263 ? -8.356 29.897 -5.027 1.00 34.47 263 VAL A N 1
ATOM 2024 C CA . VAL A 1 263 ? -8.724 28.795 -4.139 1.00 34.47 263 VAL A CA 1
ATOM 2025 C C . VAL A 1 263 ? -8.334 27.490 -4.822 1.00 34.47 263 VAL A C 1
ATOM 2027 O O . VAL A 1 263 ? -9.003 27.027 -5.741 1.00 34.47 263 VAL A O 1
ATOM 2030 N N . TYR A 1 264 ? -7.246 26.881 -4.349 1.00 35.19 264 TYR A N 1
ATOM 2031 C CA . TYR A 1 264 ? -6.755 25.586 -4.817 1.00 35.19 264 TYR A CA 1
ATOM 2032 C C . TYR A 1 264 ? -7.808 24.500 -4.528 1.00 35.19 264 TYR A C 1
ATOM 2034 O O . TYR A 1 264 ? -7.875 23.953 -3.428 1.00 35.19 264 TYR A O 1
ATOM 2042 N N . ARG A 1 265 ? -8.680 24.208 -5.498 1.00 36.16 265 ARG A N 1
ATOM 2043 C CA . ARG A 1 265 ? -9.604 23.066 -5.458 1.00 36.16 265 ARG A CA 1
ATOM 2044 C C . ARG A 1 265 ? -9.099 22.020 -6.454 1.00 36.16 265 ARG A C 1
ATOM 2046 O O . ARG A 1 265 ? -9.310 22.204 -7.6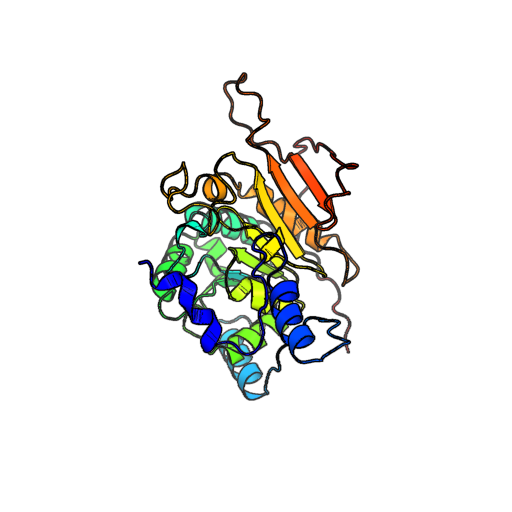50 1.00 36.16 265 ARG A O 1
ATOM 2053 N N . PRO A 1 266 ? -8.405 20.951 -6.016 1.00 38.47 266 PRO A N 1
ATOM 2054 C CA . PRO A 1 266 ? -8.003 19.884 -6.923 1.00 38.47 266 PRO A CA 1
ATOM 2055 C C . PRO A 1 266 ? -9.264 19.198 -7.453 1.00 38.47 266 PRO A C 1
ATOM 2057 O O . PRO A 1 266 ? -10.025 18.587 -6.702 1.00 38.47 266 PRO A O 1
ATOM 2060 N N . TRP A 1 267 ? -9.509 19.342 -8.750 1.00 41.06 267 TRP A N 1
ATOM 2061 C CA . TRP A 1 267 ? -10.557 18.613 -9.444 1.00 41.06 267 TRP A CA 1
ATOM 2062 C C . TRP A 1 267 ? -10.099 17.158 -9.624 1.00 41.06 267 TRP A C 1
ATOM 2064 O O . TRP A 1 267 ? -8.979 16.896 -10.069 1.00 41.06 267 TRP A O 1
ATOM 2074 N N . VAL A 1 268 ? -10.955 16.190 -9.289 1.00 43.25 268 VAL A N 1
ATOM 2075 C CA . VAL A 1 268 ? -10.762 14.798 -9.720 1.00 43.25 268 VAL A CA 1
ATOM 2076 C C . VAL A 1 268 ? -11.100 14.763 -11.208 1.00 43.25 268 VAL A C 1
ATOM 2078 O O . VAL A 1 268 ? -12.270 14.822 -11.580 1.00 43.25 268 VAL A O 1
ATOM 2081 N N . ILE A 1 269 ? -10.087 14.733 -12.072 1.00 52.47 269 ILE A N 1
ATOM 2082 C CA . ILE A 1 269 ? -10.275 14.805 -13.524 1.00 52.47 269 ILE A CA 1
ATOM 2083 C C . ILE A 1 269 ? -9.756 13.510 -14.149 1.00 52.47 269 ILE A C 1
ATOM 2085 O O . ILE A 1 269 ? -8.554 13.315 -14.308 1.00 52.47 269 ILE A O 1
ATOM 2089 N N . ALA A 1 270 ? -10.725 12.694 -14.575 1.00 52.53 270 ALA A N 1
ATOM 2090 C CA . ALA A 1 270 ? -10.643 11.439 -15.325 1.00 52.53 270 ALA A CA 1
ATOM 2091 C C . ALA A 1 270 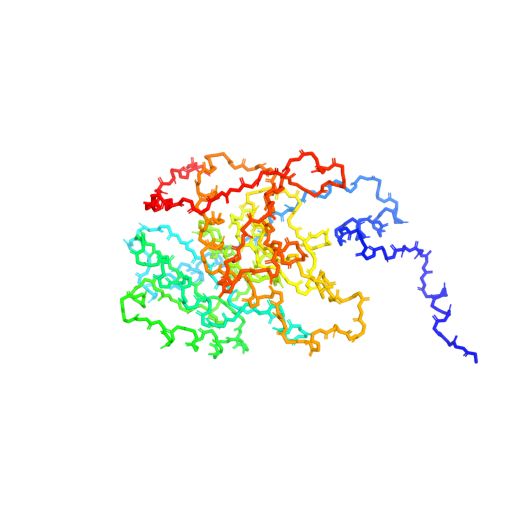? -10.681 10.147 -14.489 1.00 52.53 270 ALA A C 1
ATOM 2093 O O . ALA A 1 270 ? -9.731 9.773 -13.803 1.00 52.53 270 ALA A O 1
ATOM 2094 N N . ILE A 1 271 ? -11.780 9.404 -14.658 1.00 54.94 271 ILE A N 1
ATOM 2095 C CA . ILE A 1 271 ? -11.877 7.980 -14.329 1.00 54.94 271 ILE A CA 1
ATOM 2096 C C . ILE A 1 271 ? -11.664 7.202 -15.629 1.00 54.94 271 ILE A C 1
ATOM 2098 O O . ILE A 1 271 ? -12.438 7.362 -16.570 1.00 54.94 271 ILE A O 1
ATOM 2102 N N . ARG A 1 272 ? -10.641 6.348 -15.691 1.00 57.88 272 AR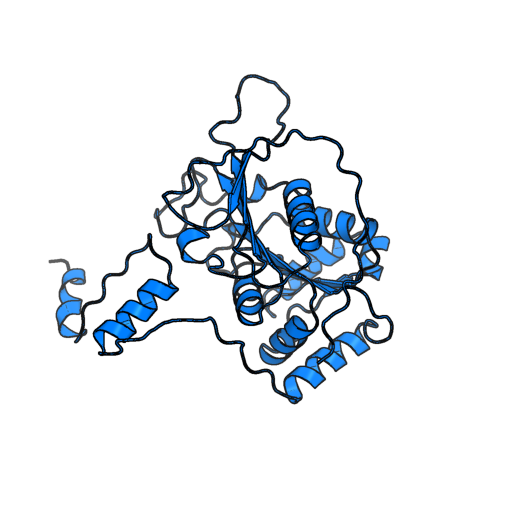G A N 1
ATOM 2103 C CA . ARG A 1 272 ? -10.400 5.439 -16.821 1.00 57.88 272 ARG A CA 1
ATOM 2104 C C . ARG A 1 272 ? -10.639 3.998 -16.386 1.00 57.88 272 ARG A C 1
ATOM 2106 O O . ARG A 1 272 ? -10.196 3.587 -15.317 1.00 57.88 272 ARG A O 1
ATOM 2113 N N . SER A 1 273 ? -11.334 3.216 -17.206 1.00 46.25 273 SER A N 1
ATOM 2114 C CA . SER A 1 273 ? -11.410 1.761 -17.036 1.00 46.25 273 SER A CA 1
ATOM 2115 C C . SER A 1 273 ? -10.332 1.093 -17.891 1.00 46.25 273 SER A C 1
ATOM 2117 O O . SER A 1 273 ? -10.406 1.141 -19.119 1.00 46.25 273 SER A O 1
ATOM 2119 N N . GLY A 1 274 ? -9.356 0.450 -17.249 1.00 45.69 274 GLY A N 1
ATOM 2120 C CA . GLY A 1 274 ? -8.267 -0.267 -17.916 1.00 45.69 274 GLY A CA 1
ATOM 2121 C C . GLY A 1 274 ? -7.159 0.611 -18.523 1.00 45.69 274 GLY A C 1
ATOM 2122 O O . GLY A 1 274 ? -7.282 1.825 -18.672 1.00 45.69 274 GLY A O 1
ATOM 2123 N N . TYR A 1 275 ? -6.054 -0.044 -18.895 1.00 43.47 275 TYR A N 1
ATOM 2124 C CA . TYR A 1 275 ? -4.853 0.573 -19.473 1.00 43.47 275 TYR A CA 1
ATOM 2125 C C . TYR A 1 275 ? -4.800 0.324 -20.986 1.00 43.47 275 TYR A C 1
ATOM 2127 O O . TYR A 1 275 ? -4.023 -0.504 -21.456 1.00 43.47 275 TYR A O 1
ATOM 2135 N N . SER A 1 276 ? -5.661 0.988 -21.760 1.00 37.38 276 SER A N 1
ATOM 2136 C CA . SER A 1 276 ? -5.576 0.972 -23.228 1.00 37.38 276 SER A CA 1
ATOM 2137 C C . SER A 1 276 ? -5.226 2.368 -23.752 1.00 37.38 276 SER A C 1
ATOM 2139 O O . SER A 1 276 ? -5.937 3.320 -23.422 1.00 37.38 276 SER A O 1
ATOM 2141 N N . PRO A 1 277 ? -4.196 2.517 -24.611 1.00 36.19 277 PRO A N 1
ATOM 2142 C CA . PRO A 1 277 ? -3.899 3.779 -25.295 1.00 36.19 277 PRO A CA 1
ATOM 2143 C C . PRO A 1 277 ? -5.080 4.321 -26.122 1.00 36.19 277 PRO A C 1
ATOM 2145 O O . PRO A 1 277 ? -5.149 5.518 -26.381 1.00 36.19 277 PRO A O 1
ATOM 2148 N N . ALA A 1 278 ? -6.027 3.456 -26.509 1.00 31.73 278 ALA A N 1
ATOM 2149 C CA . ALA A 1 278 ? -7.205 3.807 -27.305 1.00 31.73 278 ALA A CA 1
ATOM 2150 C C . ALA A 1 278 ? -8.415 4.295 -26.474 1.00 31.73 278 ALA A C 1
ATOM 2152 O O . ALA A 1 278 ? -9.428 4.693 -27.046 1.00 31.73 278 ALA A O 1
ATOM 2153 N N . ALA A 1 279 ? -8.337 4.291 -25.137 1.00 35.97 279 ALA A N 1
ATOM 2154 C CA . ALA A 1 279 ? -9.451 4.638 -24.244 1.00 35.97 279 ALA A CA 1
ATOM 2155 C C . ALA A 1 279 ? -9.598 6.154 -23.973 1.00 35.97 279 ALA A C 1
ATOM 2157 O O . ALA A 1 279 ? -10.097 6.560 -22.927 1.00 35.97 279 ALA A O 1
ATOM 2158 N N . SER A 1 280 ? -9.186 7.017 -24.908 1.00 32.88 280 SER A N 1
ATOM 2159 C CA . SER A 1 280 ? -9.357 8.477 -24.799 1.00 32.88 280 SER A CA 1
ATOM 2160 C C . SER A 1 280 ? -10.818 8.943 -24.920 1.00 32.88 280 SER A C 1
ATOM 2162 O O . SER A 1 280 ? -11.113 10.113 -24.684 1.00 32.88 280 SER A O 1
ATOM 2164 N N . LYS A 1 281 ? -11.756 8.042 -25.238 1.00 29.94 281 LYS A N 1
ATOM 2165 C CA . LYS A 1 281 ? -13.196 8.327 -25.287 1.00 29.94 281 LYS A CA 1
ATOM 2166 C C . LYS A 1 281 ? -13.857 8.008 -23.944 1.00 29.94 281 LYS A C 1
ATOM 2168 O O . LYS A 1 281 ? -14.430 6.939 -23.775 1.00 29.94 281 LYS A O 1
ATOM 2173 N N . GLY A 1 282 ? -13.764 8.927 -22.985 1.00 32.66 282 GLY A N 1
ATOM 2174 C CA . GLY A 1 282 ? -14.461 8.778 -21.702 1.00 32.66 282 GLY A CA 1
ATOM 2175 C C . GLY A 1 282 ? -13.951 9.681 -20.585 1.00 32.66 282 GLY A C 1
ATOM 2176 O O . GLY A 1 282 ? -13.734 9.212 -19.475 1.00 32.66 282 GLY A O 1
ATOM 2177 N N . LEU A 1 283 ? -13.713 10.964 -20.861 1.00 35.53 283 LEU A N 1
ATOM 2178 C CA . LEU A 1 283 ? -13.488 11.950 -19.804 1.00 35.53 283 LEU A CA 1
ATOM 2179 C C . LEU A 1 283 ? -14.855 12.360 -19.240 1.00 35.53 283 LEU A C 1
ATOM 2181 O O . LEU A 1 283 ? -15.558 13.154 -19.854 1.00 35.53 283 LEU A O 1
ATOM 2185 N N . MET A 1 284 ? -15.251 11.803 -18.095 1.00 32.97 284 MET A N 1
ATOM 2186 C CA . MET A 1 284 ? -16.336 12.370 -17.288 1.00 32.97 284 MET A CA 1
ATOM 2187 C C . MET A 1 284 ? -15.724 13.244 -16.194 1.00 32.97 284 MET A C 1
ATOM 2189 O O . MET A 1 284 ? -14.968 12.749 -15.354 1.00 32.97 284 MET A O 1
ATOM 2193 N N . ALA A 1 285 ? -16.040 14.539 -16.223 1.00 33.25 285 ALA A N 1
ATOM 2194 C CA . ALA A 1 285 ? -15.863 15.422 -15.079 1.00 33.25 285 ALA A CA 1
ATOM 2195 C C . ALA A 1 285 ? -16.928 15.061 -14.035 1.00 33.25 285 ALA A C 1
ATOM 2197 O O . ALA A 1 285 ? -18.097 14.906 -14.382 1.00 33.25 285 ALA A O 1
ATOM 2198 N N . ILE A 1 286 ? -16.528 14.886 -12.777 1.00 38.03 286 ILE A N 1
ATOM 2199 C CA . ILE A 1 286 ? -17.467 14.725 -11.666 1.00 38.03 286 ILE A CA 1
ATOM 2200 C C . ILE A 1 286 ? -17.278 15.945 -10.772 1.00 38.03 286 ILE A C 1
ATOM 2202 O O . ILE A 1 286 ? -16.199 16.151 -10.218 1.00 38.03 286 ILE A O 1
ATOM 2206 N N . GLU A 1 287 ? -18.313 16.777 -10.685 1.00 32.25 287 GLU A N 1
ATOM 2207 C CA . GLU A 1 287 ? -18.359 17.896 -9.750 1.00 32.25 287 GLU A CA 1
ATOM 2208 C C . GLU A 1 287 ? -18.386 17.367 -8.310 1.00 32.25 287 GLU A C 1
ATOM 2210 O O . GLU A 1 287 ? -18.975 16.323 -8.022 1.00 32.25 287 GLU A O 1
ATOM 2215 N N . ASN A 1 288 ? -17.721 18.084 -7.400 1.00 33.50 288 ASN A N 1
ATOM 2216 C CA . ASN A 1 288 ? -17.747 17.814 -5.962 1.00 33.50 288 ASN A CA 1
ATOM 2217 C C . ASN A 1 288 ? -19.152 18.096 -5.396 1.00 33.50 288 ASN A C 1
ATOM 2219 O O . ASN A 1 288 ? -19.351 19.089 -4.697 1.00 33.50 288 ASN A O 1
ATOM 2223 N N . GLU A 1 289 ? -20.132 17.238 -5.668 1.00 26.05 289 GLU A N 1
ATOM 2224 C CA . GLU A 1 289 ? -21.314 17.176 -4.816 1.00 26.05 289 GLU A CA 1
ATOM 2225 C C . GLU A 1 289 ? -20.954 16.466 -3.502 1.00 26.05 289 GLU A C 1
ATOM 2227 O O . GLU A 1 289 ? -20.165 15.514 -3.506 1.00 26.05 289 GLU A O 1
ATOM 2232 N N . PRO A 1 290 ? -21.505 16.900 -2.355 1.00 27.78 290 PRO A N 1
ATOM 2233 C CA . PRO A 1 290 ? -21.334 16.198 -1.093 1.00 27.78 290 PRO A CA 1
ATOM 2234 C C . PRO A 1 290 ? -21.969 14.806 -1.204 1.00 27.78 290 PRO A C 1
ATOM 2236 O O . PRO A 1 290 ? -23.174 14.624 -1.029 1.00 27.78 290 PRO A O 1
ATOM 2239 N N . VAL A 1 291 ? -21.142 13.807 -1.516 1.00 33.53 291 VAL A N 1
ATOM 2240 C CA . VAL A 1 291 ? -21.559 12.408 -1.596 1.00 33.53 291 VAL A CA 1
ATOM 2241 C C . VAL A 1 291 ? -22.031 11.976 -0.208 1.00 33.53 291 VAL A C 1
ATOM 2243 O O . VAL A 1 291 ? -21.289 12.048 0.774 1.00 33.53 291 VAL A O 1
ATOM 2246 N N . LYS A 1 292 ? -23.293 11.544 -0.111 1.00 31.14 292 LYS A N 1
ATOM 2247 C CA . LYS A 1 292 ? -23.842 10.938 1.108 1.00 31.14 292 LYS A CA 1
ATOM 2248 C C . LYS A 1 292 ? -23.023 9.684 1.438 1.00 31.14 292 LYS A C 1
ATOM 2250 O O . LYS A 1 292 ? -23.149 8.671 0.755 1.00 31.14 292 LYS A O 1
ATOM 2255 N N . ARG A 1 293 ? -22.185 9.780 2.475 1.00 42.25 293 ARG A N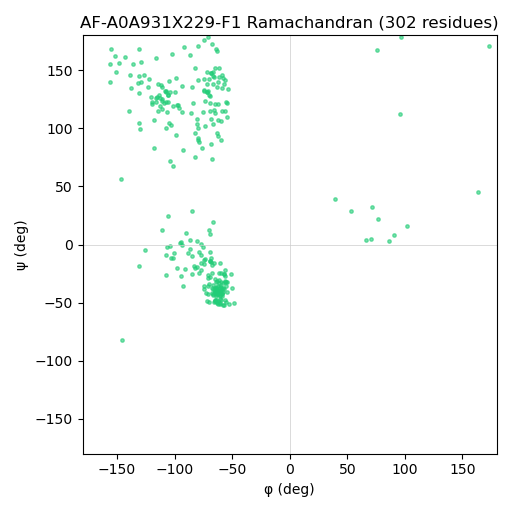 1
ATOM 2256 C CA . ARG A 1 293 ? -21.325 8.701 2.987 1.00 42.25 293 ARG A CA 1
ATOM 2257 C C . ARG A 1 293 ? -22.180 7.472 3.305 1.00 42.25 293 ARG A C 1
ATOM 2259 O O . ARG A 1 293 ? -23.102 7.573 4.114 1.00 42.25 293 ARG A O 1
ATOM 2266 N N . GLN A 1 294 ? -21.882 6.329 2.691 1.00 44.00 294 GLN A N 1
ATOM 2267 C CA . GLN A 1 294 ? -22.481 5.053 3.085 1.00 44.00 294 GLN A CA 1
ATOM 2268 C C . GLN A 1 294 ? -21.500 4.277 3.974 1.00 44.00 294 GLN A C 1
ATOM 2270 O O . GLN A 1 294 ? -20.326 4.174 3.621 1.00 44.00 294 GLN A O 1
ATOM 2275 N N . PRO A 1 295 ? -21.944 3.754 5.131 1.00 47.16 295 PRO A N 1
ATOM 2276 C CA . PRO A 1 295 ? -21.110 2.899 5.964 1.00 47.16 295 PRO A CA 1
ATOM 2277 C C . PRO A 1 295 ? -20.781 1.594 5.231 1.00 47.16 295 PRO A C 1
ATOM 2279 O O . PRO A 1 295 ? -21.548 1.133 4.386 1.00 47.16 295 PRO A O 1
ATOM 2282 N N . TRP A 1 296 ? -19.636 0.998 5.562 1.00 47.50 296 TRP A N 1
ATOM 2283 C CA . TRP A 1 296 ? -19.169 -0.238 4.942 1.00 47.50 296 TRP A CA 1
ATOM 2284 C C . TRP A 1 296 ? -20.213 -1.355 5.088 1.00 47.50 296 TRP A C 1
ATOM 2286 O O . TRP A 1 296 ? -20.525 -1.786 6.198 1.00 47.50 296 TRP A O 1
ATOM 2296 N N . GLY A 1 297 ? -20.769 -1.805 3.961 1.00 46.72 297 GLY A N 1
ATOM 2297 C CA . GLY A 1 297 ? -21.687 -2.938 3.918 1.00 46.72 297 GLY A CA 1
ATOM 2298 C C . GLY A 1 297 ? -20.933 -4.252 4.097 1.00 46.72 297 GLY A C 1
ATOM 2299 O O . GLY A 1 297 ? -19.914 -4.478 3.444 1.00 46.72 297 GLY A O 1
ATOM 2300 N N . THR A 1 298 ? -21.440 -5.121 4.969 1.00 37.78 298 THR A N 1
ATOM 2301 C CA . THR A 1 298 ? -21.023 -6.522 5.064 1.00 37.78 298 THR A CA 1
ATOM 2302 C C . THR A 1 298 ? -21.485 -7.236 3.795 1.00 37.78 298 THR A C 1
ATOM 2304 O O . THR A 1 298 ? -22.605 -7.734 3.732 1.00 37.78 298 THR A O 1
ATOM 2307 N N . GLY A 1 299 ? -20.676 -7.198 2.736 1.00 37.59 299 GLY A N 1
ATOM 2308 C CA . GLY A 1 299 ? -20.919 -8.026 1.562 1.00 37.59 299 GLY A CA 1
ATOM 2309 C C . GLY A 1 299 ? -20.776 -9.484 1.975 1.00 37.59 299 GLY A C 1
ATOM 2310 O O . GLY A 1 299 ? -19.725 -9.863 2.489 1.00 37.59 299 GLY A O 1
ATOM 2311 N N . ASP A 1 300 ? -21.830 -10.276 1.794 1.00 33.88 300 ASP A N 1
ATOM 2312 C CA . ASP A 1 300 ? -21.781 -11.718 1.993 1.00 33.88 300 ASP A CA 1
ATOM 2313 C C . ASP A 1 300 ? -20.651 -12.295 1.133 1.00 33.88 300 ASP A C 1
ATOM 2315 O O . ASP A 1 300 ? -20.717 -12.311 -0.099 1.00 33.88 300 ASP A O 1
ATOM 2319 N N . ALA A 1 301 ? -19.577 -12.739 1.787 1.00 30.36 301 ALA A N 1
ATOM 2320 C CA . ALA A 1 301 ? -18.555 -13.537 1.136 1.00 30.36 301 ALA A CA 1
ATOM 2321 C C . ALA A 1 301 ? -19.225 -14.792 0.549 1.00 30.36 301 ALA A C 1
ATOM 2323 O O . ALA A 1 301 ? -20.050 -15.409 1.236 1.00 30.36 301 ALA A O 1
ATOM 2324 N N . PRO A 1 302 ? -18.881 -15.225 -0.678 1.00 28.44 302 PRO A N 1
ATOM 2325 C CA . PRO A 1 302 ? -19.301 -16.534 -1.141 1.00 28.44 302 PRO A CA 1
ATOM 2326 C C . PRO A 1 302 ? -18.668 -17.572 -0.209 1.00 28.44 302 PRO A C 1
ATOM 2328 O O . PRO A 1 302 ? -17.458 -17.787 -0.219 1.00 28.44 302 PRO A O 1
ATOM 2331 N N . ARG A 1 303 ? -19.494 -18.173 0.652 1.00 29.72 303 ARG A N 1
ATOM 2332 C CA . ARG A 1 303 ? -19.119 -19.350 1.433 1.00 29.72 303 ARG A CA 1
ATOM 2333 C C . ARG A 1 303 ? -18.930 -20.513 0.460 1.00 29.72 303 ARG A C 1
ATOM 2335 O O . ARG A 1 303 ? -19.923 -21.061 -0.012 1.00 29.72 303 ARG A O 1
ATOM 2342 N N . ALA A 1 304 ? -17.678 -20.866 0.184 1.00 31.27 304 ALA A N 1
ATOM 2343 C CA . ALA A 1 304 ? -17.238 -22.199 -0.225 1.00 31.27 304 ALA A CA 1
ATOM 2344 C C . ALA A 1 304 ? -15.731 -22.335 0.019 1.00 31.27 304 ALA A C 1
ATOM 2346 O O . ALA A 1 304 ? -14.972 -21.493 -0.512 1.00 31.27 304 ALA A O 1
#

Nearest PDB structures (foldseek):
  1psw-assembly1_A  TM=8.829E-01  e=1.216E-12  Escherichia coli
  3tov-assembly2_B  TM=8.529E-01  e=1.984E-11  Veillonella parvula DSM 2008
  3tov-assembly1_A  TM=8.176E-01  e=3.387E-11  Veillonella parvula DSM 2008
  4rap-assembly1_D  TM=7.004E-01  e=6.691E-05  Escherichia coli ETEC H10407
  4nes-assembly1_A-2  TM=5.698E-01  e=7.756E-03  Methanocaldococcus jannaschii DSM 2661

Sequence (304 aa):
MDTTLFRQRLYTHFVYLNRFQRITDVYQAVARALGMAACVGELQRLRVYESDRREADAFLATEGMADEPRPLVIVNPNAGELCLERRWPMASFVGLVEEMTKASRLWLILVGSAEEAEYTRGLYLELSPAARRSVRVAAGKLSLGGFLALLTRADLVISNDSGPFHLAQAMGVKTVSLWGPGTPLSYGPSRGDHVVVRTNIYCSPCLYLTDRPPCRGDNLCMKAIPVSGVLGAVERLQRRGEPGGSPIEIVIDLNHANFGDAVYRPWVIAIRSGYSPAASKGLMAIENEPVKRQPWGTGDAPRA

Solvent-accessible surface area (backbone atoms only — not comparable to full-atom values): 17773 Å² total; per-residue (Å²): 133,78,74,84,74,63,60,68,83,78,49,97,69,90,70,80,84,59,82,88,40,34,54,67,61,48,55,46,46,51,44,40,76,74,68,45,86,81,75,81,80,70,77,66,63,73,88,67,52,73,69,17,43,50,49,28,52,50,49,35,46,75,73,69,51,63,90,56,95,51,57,26,36,37,37,32,72,52,39,55,85,94,46,53,46,43,30,50,50,64,71,47,54,40,54,39,50,45,53,50,51,71,57,27,87,48,37,36,36,38,40,47,52,60,90,39,26,64,64,53,47,50,47,59,70,71,45,51,80,72,37,47,76,39,46,46,78,45,31,48,72,55,54,74,53,17,47,55,30,42,46,77,65,34,63,33,37,38,23,20,78,30,69,71,44,56,52,34,53,32,65,67,34,32,32,42,36,38,39,20,36,53,53,58,74,32,73,42,80,86,62,26,56,34,35,38,42,32,40,42,35,95,57,41,64,21,61,96,75,46,99,70,42,86,62,74,64,69,34,60,39,26,66,67,58,51,52,67,59,54,51,53,46,51,56,56,57,66,70,53,87,67,92,68,42,68,20,37,36,41,31,34,39,58,73,79,52,75,90,82,60,100,64,93,69,87,52,57,44,32,58,41,79,52,94,53,95,82,63,78,83,55,76,54,80,62,78,92,65,88,72,82,84,74,59,80,74,86,72,82,72,85,89,126